Protein AF-A0A6H5KQX3-F1 (afdb_monomer)

Nearest PDB structures (foldseek):
  7enc-assembly1_DI  TM=8.161E-01  e=2.024E-07  Homo sapiens
  6f3t-assembly4_L  TM=8.581E-01  e=7.545E-07  Homo sapiens
  7ena-assembly1_DI  TM=8.213E-01  e=3.426E-07  Homo sapiens
  7enc-assembly1_Di  TM=7.963E-01  e=2.633E-07  Homo sapiens
  7kts-assembly1_E  TM=8.158E-01  e=5.084E-07  Homo sapiens

Solvent-accessible surface area (backbone atoms only — not comparable to full-atom values): 14663 Å² total; per-residue (Å²): 137,81,88,80,84,90,81,79,84,85,74,78,73,53,68,66,57,57,50,47,51,55,48,52,55,48,50,57,52,49,43,53,51,50,53,51,51,38,51,75,72,66,56,86,80,79,63,76,65,56,50,58,52,49,52,52,49,54,52,51,52,51,51,53,35,52,52,47,13,45,55,45,18,54,73,70,74,37,94,63,83,49,74,66,31,44,53,50,27,49,47,55,52,46,61,74,67,53,78,61,81,73,53,70,66,58,52,48,53,52,47,53,61,58,63,69,57,74,82,79,83,83,70,94,63,90,73,86,83,73,68,61,73,91,75,44,93,74,70,76,72,87,76,74,78,72,77,74,73,80,81,78,84,86,78,92,80,91,81,84,88,88,88,86,85,90,80,87,78,93,76,84,87,80,89,79,88,77,84,86,79,84,81,87,78,84,74,78,84,76,53,79,65,57,53,52,52,52,50,52,54,50,50,53,51,52,50,54,53,52,51,53,52,51,52,52,54,51,54,70,73,74,113

pLDDT: mean 74.56, std 22.06, range [26.58, 96.38]

Secondary structure (DSSP, 8-state):
--------------HHHHHHHHHHHHHHHHHHHHHHHHHHTT-----HHHHHHHHHHHHHHHHHHHHHHHHHHHHTT-SSPPHHHHHHHHHHHHHHH--PPPPHHHHHHHHHHHHTSPPPPPPSS-S--PPPGGGS--S--------PPP------------------------PPP-PPPPP---PPPPPHHHHHHHHHHHHHHHHHHHHHHHHHHHHTT--

Foldseek 3Di:
DDDDDPPDDPPVPPPVNVVVVVVVVVLVVQLVVVVVVCVVVVNPDDDSVVSVVVSVVVVVLVVQLVVQLCVVCVVVVHNDRDPVSSVVSVVVVCVVVPPDPPDPVVVVVVVVVVPVDDDPDDDPDPDDDDDPPVPDPPPPDPPPPPPDPPPPDDDDDDDDDDDDDDDDDDDDDDDDDDDDDDDDDDDDDDDPVVVVVVVVVVVVVVVVVVVVVVVVVVVVVVD

Sequence (223 aa):
MASKSKKVLLSGEPLHQAQARTKAALDQRDEKSIVRLLKDAGVTSYEPRVVSHLVDRMRRYTREVLIDARDYADHAGRTDLGMQDVRLAVRKKQDALSAGPPSREDQIRQADEVNRIPLPAIPDKFGVRLPPFEYQNTLPNLQWEAHAEPRVHDEAGETDVDPEQAQSSLSGNRNKKTKTTPGLETKKPLTLKEKKEQEEANRAKAEAKAARRRLQAQNAKRG

Structure (mmCIF, N/CA/C/O backbone):
data_AF-A0A6H5KQX3-F1
#
_entry.id   AF-A0A6H5KQX3-F1
#
loop_
_atom_site.group_PDB
_atom_site.id
_atom_site.type_symbol
_atom_site.label_atom_id
_atom_site.label_alt_id
_atom_site.label_comp_id
_atom_site.label_asym_id
_atom_site.label_entity_id
_atom_site.label_seq_id
_atom_site.pdbx_PDB_ins_code
_atom_site.Cartn_x
_atom_site.Cartn_y
_atom_site.Cartn_z
_atom_site.occupancy
_atom_site.B_iso_or_equiv
_atom_site.auth_seq_id
_atom_site.auth_comp_id
_atom_site.auth_asym_id
_atom_site.auth_atom_id
_atom_site.pdbx_PDB_model_num
ATOM 1 N N . MET A 1 1 ? -13.042 -11.782 75.633 1.00 37.75 1 MET A N 1
ATOM 2 C CA . MET A 1 1 ? -14.087 -12.362 74.759 1.00 37.75 1 MET A CA 1
ATOM 3 C C . MET A 1 1 ? -14.157 -11.492 73.499 1.00 37.75 1 MET A C 1
ATOM 5 O O . MET A 1 1 ? -14.854 -10.497 73.504 1.00 37.75 1 MET A O 1
ATOM 9 N N . ALA A 1 2 ? -13.194 -11.547 72.578 1.00 39.25 2 ALA A N 1
ATOM 10 C CA . ALA A 1 2 ? -12.956 -12.576 71.558 1.00 39.25 2 ALA A CA 1
ATOM 11 C C . ALA A 1 2 ? -14.076 -12.688 70.500 1.00 39.25 2 ALA A C 1
ATOM 13 O O . ALA A 1 2 ? -15.213 -12.980 70.845 1.00 39.25 2 ALA A O 1
ATOM 14 N N . SER A 1 3 ? -13.658 -12.599 69.226 1.00 41.22 3 SER A N 1
ATOM 15 C CA . SER A 1 3 ? -14.362 -12.963 67.979 1.00 41.22 3 SER A CA 1
ATOM 16 C C . SER A 1 3 ? -15.486 -12.031 67.496 1.00 41.22 3 SER A C 1
ATOM 18 O O . SER A 1 3 ? -16.390 -11.710 68.243 1.00 41.22 3 SER A O 1
ATOM 20 N N . LYS A 1 4 ? -15.562 -11.624 66.222 1.00 41.59 4 LYS A N 1
ATOM 21 C CA . LYS A 1 4 ? -14.860 -12.096 65.018 1.00 41.59 4 LYS A CA 1
ATOM 22 C C . LYS A 1 4 ? -14.909 -11.011 63.941 1.00 41.59 4 LYS A C 1
ATOM 24 O O . LYS A 1 4 ? -15.968 -10.495 63.600 1.00 41.59 4 LYS A O 1
ATOM 29 N N . SER A 1 5 ? -13.742 -10.708 63.390 1.00 47.47 5 SER A N 1
ATOM 30 C CA . SER A 1 5 ? -13.537 -9.866 62.221 1.00 47.47 5 SER A CA 1
ATOM 31 C C . SER A 1 5 ? -14.278 -10.421 61.000 1.00 47.47 5 SER A C 1
ATOM 33 O O . SER A 1 5 ? -13.976 -11.520 60.539 1.00 47.47 5 SER A O 1
ATOM 35 N N . LYS A 1 6 ? -15.169 -9.628 60.398 1.00 48.56 6 LYS A N 1
ATOM 36 C CA . LYS A 1 6 ? -15.476 -9.747 58.965 1.00 48.56 6 LYS A CA 1
ATOM 37 C C . LYS A 1 6 ? -14.407 -8.972 58.198 1.00 48.56 6 LYS A C 1
ATOM 39 O O . LYS A 1 6 ? -14.595 -7.832 57.797 1.00 48.56 6 LYS A O 1
ATOM 44 N N . LYS A 1 7 ? -13.241 -9.600 58.060 1.00 49.88 7 LYS A N 1
ATOM 45 C CA . LYS A 1 7 ? -12.169 -9.185 57.154 1.00 49.88 7 LYS A CA 1
ATOM 46 C C . LYS A 1 7 ? -12.138 -10.207 56.025 1.00 49.88 7 LYS A C 1
ATOM 48 O O . LYS A 1 7 ? -11.386 -11.167 56.103 1.00 49.88 7 LYS A O 1
ATOM 53 N N . VAL A 1 8 ? -13.018 -10.061 55.036 1.00 44.06 8 VAL A N 1
ATOM 54 C CA . VAL A 1 8 ? -13.034 -10.932 53.855 1.00 44.06 8 VAL A CA 1
ATOM 55 C C . VAL A 1 8 ? -13.417 -10.101 52.625 1.00 44.06 8 VAL A C 1
ATOM 57 O O . VAL A 1 8 ? -14.537 -9.613 52.528 1.00 44.06 8 VAL A O 1
ATOM 60 N N . LEU A 1 9 ? -12.440 -9.994 51.715 1.00 43.44 9 LEU A N 1
ATOM 61 C CA . LEU A 1 9 ? -12.539 -9.674 50.283 1.00 43.44 9 LEU A CA 1
ATOM 62 C C . LEU A 1 9 ? -12.820 -8.215 49.869 1.00 43.44 9 LEU A C 1
ATOM 64 O O . LEU A 1 9 ? -13.750 -7.932 49.126 1.00 43.44 9 LEU A O 1
ATOM 68 N N . LEU A 1 10 ? -11.905 -7.305 50.220 1.00 47.88 10 LEU A N 1
ATOM 69 C CA . LEU A 1 10 ? -11.457 -6.276 49.270 1.00 47.88 10 LEU A CA 1
ATOM 70 C C . LEU A 1 10 ? -10.087 -6.711 48.736 1.00 47.88 10 LEU A C 1
ATOM 72 O O . LEU A 1 10 ? -9.049 -6.191 49.140 1.00 47.88 10 LEU A O 1
ATOM 76 N N . SER A 1 11 ? -10.059 -7.715 47.860 1.00 49.47 11 SER A N 1
ATOM 77 C CA . SER A 1 11 ? -8.939 -7.816 46.930 1.00 49.47 11 SER A CA 1
ATOM 78 C C . SER A 1 11 ? -9.146 -6.694 45.922 1.00 49.47 11 SER A C 1
ATOM 80 O O . SER A 1 11 ? -10.010 -6.798 45.053 1.00 49.47 11 SER A O 1
ATOM 82 N N . GLY A 1 12 ? -8.411 -5.595 46.082 1.00 57.44 12 GLY A N 1
ATOM 83 C CA . GLY A 1 12 ? -8.238 -4.640 45.000 1.00 57.44 12 GLY A CA 1
ATOM 84 C C . GLY A 1 12 ? -7.649 -5.399 43.821 1.00 57.44 12 GLY A C 1
ATOM 85 O O . GLY A 1 12 ? -6.460 -5.710 43.829 1.00 57.44 12 GLY A O 1
ATOM 86 N N . GLU A 1 13 ? -8.487 -5.767 42.850 1.00 59.16 13 GLU A N 1
ATOM 87 C CA . GLU A 1 13 ? -7.966 -6.250 41.581 1.00 59.16 13 GLU A CA 1
ATOM 88 C C . GLU A 1 13 ? -7.146 -5.097 40.990 1.00 59.16 13 GLU A C 1
ATOM 90 O O . GLU A 1 13 ? -7.663 -3.980 40.859 1.00 59.16 13 GLU A O 1
ATOM 95 N N . PRO A 1 14 ? -5.855 -5.307 40.689 1.00 67.56 14 PRO A N 1
ATOM 96 C CA . PRO A 1 14 ? -5.043 -4.253 40.116 1.00 67.56 14 PRO A CA 1
ATOM 97 C C . PRO A 1 14 ? -5.677 -3.821 38.792 1.00 67.56 14 PRO A C 1
ATOM 99 O O . PRO A 1 14 ? -6.104 -4.660 37.999 1.00 67.56 14 PRO A O 1
ATOM 102 N N . LEU A 1 15 ? -5.718 -2.510 38.532 1.00 61.31 15 LEU A N 1
ATOM 103 C CA . LEU A 1 15 ? -6.309 -1.911 37.324 1.00 61.31 15 LEU A CA 1
ATOM 104 C C . LEU A 1 15 ? -5.842 -2.617 36.031 1.00 61.31 15 LEU A C 1
ATOM 106 O O . LEU A 1 15 ? -6.617 -2.813 35.099 1.00 61.31 15 LEU A O 1
ATOM 110 N N . HIS A 1 16 ? -4.589 -3.078 36.028 1.00 66.38 16 HIS A N 1
ATOM 111 C CA . HIS A 1 16 ? -3.966 -3.859 34.960 1.00 66.38 16 HIS A CA 1
ATOM 112 C C . HIS A 1 16 ? -4.649 -5.211 34.694 1.00 66.38 16 HIS A C 1
ATOM 114 O O . HIS A 1 16 ? -4.730 -5.636 33.546 1.00 66.38 16 HIS A O 1
ATOM 120 N N . GLN A 1 17 ? -5.169 -5.888 35.718 1.00 70.62 17 GLN A N 1
ATOM 121 C CA . GLN A 1 17 ? -5.839 -7.185 35.597 1.00 70.62 17 GLN A CA 1
ATOM 122 C C . GLN A 1 17 ? -7.290 -7.029 35.122 1.00 70.62 17 GLN A C 1
ATOM 124 O O . GLN A 1 17 ? -7.752 -7.817 34.295 1.00 70.62 17 GLN A O 1
ATOM 129 N N . ALA A 1 18 ? -7.969 -5.954 35.535 1.00 69.69 18 ALA A N 1
ATOM 130 C CA . ALA A 1 18 ? -9.267 -5.573 34.978 1.00 69.69 18 ALA A CA 1
ATOM 131 C C . ALA A 1 18 ? -9.150 -5.177 33.493 1.00 69.69 18 ALA A C 1
ATOM 133 O O . ALA A 1 18 ? -9.922 -5.654 32.661 1.00 69.69 18 ALA A O 1
ATOM 134 N N . GLN A 1 19 ? -8.136 -4.379 33.136 1.00 73.25 19 GLN A N 1
ATOM 135 C CA . GLN A 1 19 ? -7.836 -4.019 31.744 1.00 73.25 19 GLN A CA 1
ATOM 136 C C . GLN A 1 19 ? -7.397 -5.224 30.900 1.00 73.25 19 GLN A C 1
ATOM 138 O O . GLN A 1 19 ? -7.748 -5.320 29.726 1.00 73.25 19 GLN A O 1
ATOM 143 N N . ALA A 1 20 ? -6.663 -6.177 31.479 1.00 74.62 20 ALA A N 1
ATOM 144 C CA . ALA A 1 20 ? -6.287 -7.407 30.785 1.00 74.62 20 ALA A CA 1
ATOM 145 C C . ALA A 1 20 ? -7.508 -8.283 30.472 1.00 74.62 20 ALA A C 1
ATOM 147 O O . ALA A 1 20 ? -7.594 -8.843 29.382 1.00 74.62 20 ALA A O 1
ATOM 148 N N . ARG A 1 21 ? -8.481 -8.366 31.389 1.00 75.50 21 ARG A N 1
ATOM 149 C CA . ARG A 1 21 ? -9.736 -9.101 31.172 1.00 75.50 21 ARG A CA 1
ATOM 150 C C . ARG A 1 21 ? -10.592 -8.475 30.076 1.00 75.50 21 ARG A C 1
ATOM 152 O O . ARG A 1 21 ? -11.090 -9.197 29.215 1.00 75.50 21 ARG A O 1
ATOM 159 N N . THR A 1 22 ? -10.745 -7.149 30.079 1.00 77.50 22 THR A N 1
ATOM 160 C CA . THR A 1 22 ? -11.506 -6.453 29.030 1.00 77.50 22 THR A CA 1
ATOM 161 C C . THR A 1 22 ? -10.818 -6.571 27.675 1.00 77.50 22 THR A C 1
ATOM 163 O O . THR A 1 22 ? -11.484 -6.857 26.682 1.00 77.50 22 THR A O 1
ATOM 166 N N . LYS A 1 23 ? -9.486 -6.453 27.635 1.00 79.19 23 LYS A N 1
ATOM 167 C CA . LYS A 1 23 ? -8.692 -6.694 26.427 1.00 79.19 23 LYS A CA 1
ATOM 168 C C . LYS A 1 23 ? -8.868 -8.125 25.909 1.00 79.19 23 LYS A C 1
ATOM 170 O O . LYS A 1 23 ? -9.202 -8.294 24.746 1.00 79.19 23 LYS A O 1
ATOM 175 N N . ALA A 1 24 ? -8.746 -9.137 26.768 1.00 80.44 24 ALA A N 1
ATOM 176 C CA . ALA A 1 24 ? -8.902 -10.538 26.373 1.00 80.44 24 ALA A CA 1
ATOM 177 C C . ALA A 1 24 ? -10.308 -10.851 25.828 1.00 80.44 24 ALA A C 1
ATOM 179 O O . ALA A 1 24 ? -10.455 -11.615 24.877 1.00 80.44 24 ALA A O 1
ATOM 180 N N . ALA A 1 25 ? -11.353 -10.240 26.394 1.00 79.38 25 ALA A N 1
ATOM 181 C CA . ALA A 1 25 ? -12.715 -10.391 25.884 1.00 79.38 25 ALA A CA 1
ATOM 182 C C . ALA A 1 25 ? -12.899 -9.751 24.493 1.00 79.38 25 ALA A C 1
ATOM 184 O O . ALA A 1 25 ? -13.589 -10.314 23.640 1.00 79.38 25 ALA A O 1
ATOM 185 N N . LEU A 1 26 ? -12.273 -8.593 24.251 1.00 81.88 26 LEU A N 1
ATOM 186 C CA . LEU A 1 26 ? -12.256 -7.944 22.936 1.00 81.88 26 LEU A CA 1
ATOM 187 C C . LEU A 1 26 ? -11.459 -8.766 21.919 1.00 81.88 26 LEU A C 1
ATOM 189 O O . LEU A 1 26 ? -11.935 -8.972 20.806 1.00 81.88 26 LEU A O 1
ATOM 193 N N . ASP A 1 27 ? -10.308 -9.303 22.326 1.00 84.56 27 ASP A N 1
ATOM 194 C CA . ASP A 1 27 ? -9.475 -10.188 21.506 1.00 84.56 27 ASP A CA 1
ATOM 195 C C . ASP A 1 27 ? -10.292 -11.398 21.025 1.00 84.56 27 ASP A C 1
ATOM 197 O O . ASP A 1 27 ? -10.391 -11.636 19.824 1.00 84.56 27 ASP A O 1
ATOM 201 N N . GLN A 1 28 ? -11.027 -12.067 21.922 1.00 87.94 28 GLN A N 1
ATOM 202 C CA . GLN A 1 28 ? -11.899 -13.189 21.549 1.00 87.94 28 GLN A CA 1
ATOM 203 C C . GLN A 1 28 ? -13.023 -12.808 20.574 1.00 87.94 28 GLN A C 1
ATOM 205 O O . GLN A 1 28 ? -13.471 -13.644 19.784 1.00 87.94 28 GLN A O 1
ATOM 210 N N . ARG A 1 29 ? -13.548 -11.580 20.647 1.00 91.31 29 ARG A N 1
ATOM 211 C CA . ARG A 1 29 ? -14.604 -11.110 19.738 1.00 91.31 29 ARG A CA 1
ATOM 212 C C . ARG A 1 29 ? -14.045 -10.816 18.346 1.00 91.31 29 ARG A C 1
ATOM 214 O O . ARG A 1 29 ? -14.660 -11.219 17.353 1.00 91.31 29 ARG A O 1
ATOM 221 N N . ASP A 1 30 ? -12.908 -10.135 18.278 1.00 91.00 30 ASP A N 1
ATOM 222 C CA . ASP A 1 30 ? -12.253 -9.769 17.021 1.00 91.00 30 ASP A CA 1
ATOM 223 C C . ASP A 1 30 ? -11.746 -11.022 16.294 1.00 91.00 30 ASP A C 1
ATOM 225 O O . ASP A 1 30 ? -12.005 -11.193 15.103 1.00 91.00 30 ASP A O 1
ATOM 229 N N . GLU A 1 31 ? -11.151 -11.970 17.024 1.00 92.50 31 GLU A N 1
ATOM 230 C CA . GLU A 1 31 ? -10.722 -13.266 16.486 1.00 92.50 31 GLU A CA 1
ATOM 231 C C . GLU A 1 31 ? -11.890 -14.046 15.870 1.00 92.50 31 GLU A C 1
ATOM 233 O O . GLU A 1 31 ? -11.804 -14.498 14.728 1.00 92.50 31 GLU A O 1
ATOM 238 N N . LYS A 1 32 ? -13.027 -14.151 16.574 1.00 93.06 32 LYS A N 1
ATOM 239 C CA . LYS A 1 32 ? -14.236 -14.810 16.040 1.00 93.06 32 LYS A CA 1
ATOM 240 C C . LYS A 1 32 ? -14.753 -14.131 14.773 1.00 93.06 32 LYS A C 1
ATOM 242 O O . LYS A 1 32 ? -15.274 -14.810 13.890 1.00 93.06 32 LYS A O 1
ATOM 247 N N . SER A 1 33 ? -14.634 -12.808 14.689 1.00 94.00 33 SER A N 1
ATOM 248 C CA . SER A 1 33 ? -15.070 -12.036 13.522 1.00 94.00 33 SER A CA 1
ATOM 249 C C . SER A 1 33 ? -14.168 -12.310 12.318 1.00 94.00 33 SER A C 1
ATOM 251 O O . SER A 1 33 ? -14.665 -12.534 11.217 1.00 94.00 33 SER A O 1
ATOM 253 N N . ILE A 1 34 ? -12.855 -12.398 12.538 1.00 93.12 34 ILE A N 1
ATOM 254 C CA . ILE A 1 34 ? -11.882 -12.748 11.498 1.00 93.12 34 ILE A CA 1
ATOM 255 C C . ILE A 1 34 ? -12.044 -14.193 11.028 1.00 93.12 34 ILE A C 1
ATOM 257 O O . ILE A 1 34 ? -11.993 -14.447 9.831 1.00 93.12 34 ILE A O 1
ATOM 261 N N . VAL A 1 35 ? -12.294 -15.143 11.930 1.00 92.94 35 VAL A N 1
ATOM 262 C CA . VAL A 1 35 ? -12.546 -16.543 11.544 1.00 92.94 35 VAL A CA 1
ATOM 263 C C . VAL A 1 35 ? -13.784 -16.658 10.653 1.00 92.94 35 VAL A C 1
ATOM 265 O O . VAL A 1 35 ? -13.769 -17.395 9.669 1.00 92.94 35 VAL A O 1
ATOM 268 N N . ARG A 1 36 ? -14.847 -15.903 10.958 1.00 93.88 36 ARG A N 1
ATOM 269 C CA . ARG A 1 36 ? -16.029 -15.821 10.084 1.00 93.88 36 ARG A CA 1
ATOM 270 C C . ARG A 1 36 ? -15.668 -15.235 8.720 1.00 93.88 36 ARG A C 1
ATOM 272 O O . ARG A 1 36 ? -16.003 -15.842 7.714 1.00 93.88 36 ARG A O 1
ATOM 279 N N . LEU A 1 37 ? -14.908 -14.140 8.693 1.00 94.38 37 LEU A N 1
ATOM 280 C CA . LEU A 1 37 ? -14.448 -13.519 7.449 1.00 94.38 37 LEU A CA 1
ATOM 281 C C . LEU A 1 37 ? -13.611 -14.481 6.586 1.00 94.38 37 LEU A C 1
ATOM 283 O O . LEU A 1 37 ? -13.812 -14.551 5.379 1.00 94.38 37 LEU A O 1
ATOM 287 N N . LEU A 1 38 ? -12.695 -15.244 7.192 1.00 93.06 38 LEU A N 1
ATOM 288 C CA . LEU A 1 38 ? -11.876 -16.239 6.488 1.00 93.06 38 LEU A CA 1
ATOM 289 C C . LEU A 1 38 ? -12.726 -17.377 5.915 1.00 93.06 38 LEU A C 1
ATOM 291 O O . LEU A 1 38 ? -12.471 -17.835 4.801 1.00 93.06 38 LEU A O 1
ATOM 295 N N . LYS A 1 39 ? -13.761 -17.798 6.651 1.00 93.94 39 LYS A N 1
ATOM 296 C CA . LYS A 1 39 ? -14.722 -18.800 6.186 1.00 93.94 39 LYS A CA 1
ATOM 297 C C . LYS A 1 39 ? -15.538 -18.289 4.997 1.00 93.94 39 LYS A C 1
ATOM 299 O O . LYS A 1 39 ? -15.693 -19.023 4.024 1.00 93.94 39 LYS A O 1
ATOM 304 N N . ASP A 1 40 ? -16.001 -17.043 5.052 1.00 96.06 40 ASP A N 1
ATOM 305 C CA . ASP A 1 40 ? -16.750 -16.402 3.964 1.00 96.06 40 ASP A CA 1
ATOM 306 C C . ASP A 1 40 ? -15.868 -16.176 2.722 1.00 96.06 40 ASP A C 1
ATOM 308 O O . ASP A 1 40 ? -16.341 -16.286 1.593 1.00 96.06 40 ASP A O 1
ATOM 312 N N . ALA A 1 41 ? -14.566 -15.942 2.919 1.00 93.56 41 ALA A N 1
ATOM 313 C CA . ALA A 1 41 ? -13.568 -15.864 1.851 1.00 93.56 41 ALA A CA 1
ATOM 314 C C . ALA A 1 41 ? -13.187 -17.234 1.247 1.00 93.56 41 ALA A C 1
ATOM 316 O O . ALA A 1 41 ? -12.378 -17.289 0.322 1.00 93.56 41 ALA A O 1
ATOM 317 N N . GLY A 1 42 ? -13.737 -18.343 1.757 1.00 94.12 42 GLY A N 1
ATOM 318 C CA . GLY A 1 42 ? -13.463 -19.695 1.262 1.00 94.12 42 GLY A CA 1
ATOM 319 C C . GLY A 1 42 ? -12.120 -20.285 1.707 1.00 94.12 42 GLY A C 1
AT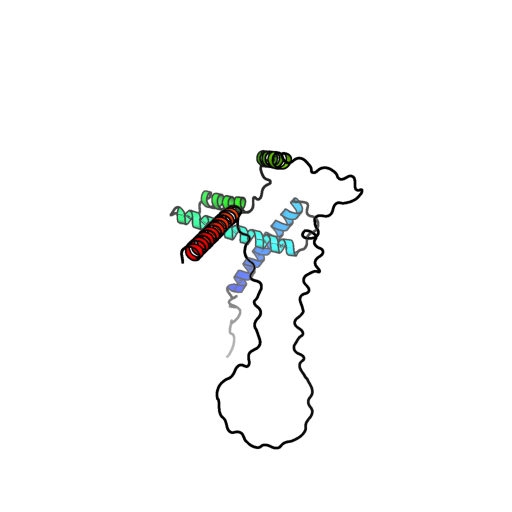OM 320 O O . GLY A 1 42 ? -11.691 -21.302 1.162 1.00 94.12 42 GLY A O 1
ATOM 321 N N . VAL A 1 43 ? -11.444 -19.687 2.695 1.00 92.88 43 VAL A N 1
ATOM 322 C CA . VAL A 1 43 ? -10.168 -20.200 3.215 1.00 92.88 43 VAL A CA 1
ATOM 323 C C . VAL A 1 43 ? -10.443 -21.323 4.216 1.00 92.88 43 VAL A C 1
ATOM 325 O O . VAL A 1 43 ? -10.935 -21.090 5.319 1.00 92.88 43 VAL A O 1
ATOM 328 N N . THR A 1 44 ? -10.123 -22.560 3.833 1.00 87.56 44 THR A N 1
ATOM 329 C CA . THR A 1 44 ? -10.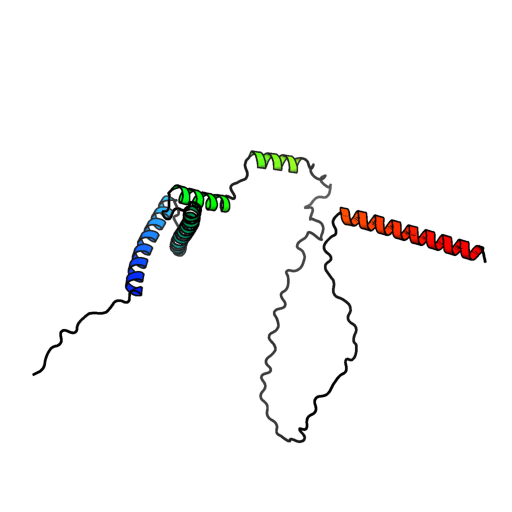426 -23.771 4.619 1.00 87.56 44 THR A CA 1
ATOM 330 C C . THR A 1 44 ? -9.294 -24.221 5.542 1.00 87.56 44 THR A C 1
ATOM 332 O O . THR A 1 44 ? -9.553 -24.931 6.512 1.00 87.56 44 THR A O 1
ATOM 335 N N . SER A 1 45 ? -8.050 -23.810 5.275 1.00 91.88 45 SER A N 1
ATOM 336 C CA . SER A 1 45 ? -6.874 -24.167 6.074 1.00 91.88 45 SER A CA 1
ATOM 337 C C . SER A 1 45 ? -5.979 -22.951 6.287 1.00 91.88 45 SER A C 1
ATOM 339 O O . SER A 1 45 ? -5.581 -22.288 5.331 1.00 91.88 45 SER A O 1
ATOM 341 N N . TYR A 1 46 ? -5.686 -22.644 7.549 1.00 92.06 46 TYR A N 1
ATOM 342 C CA . TYR A 1 46 ? -4.787 -21.567 7.952 1.00 92.06 46 TYR A CA 1
ATOM 343 C C . TYR A 1 46 ? -4.129 -21.904 9.293 1.00 92.06 46 TYR A C 1
ATOM 345 O O . TYR A 1 46 ? -4.680 -22.642 10.112 1.00 92.06 46 TYR A O 1
ATOM 353 N N . GLU A 1 47 ? -2.946 -21.343 9.541 1.00 94.62 47 GLU A N 1
ATOM 354 C CA . GLU A 1 47 ? -2.288 -21.458 10.840 1.00 94.62 47 GLU A CA 1
ATOM 355 C C . GLU A 1 47 ? -3.005 -20.574 11.882 1.00 94.62 47 GLU A C 1
ATOM 357 O O . GLU A 1 47 ? -3.316 -19.416 11.582 1.00 94.62 47 GLU A O 1
ATOM 362 N N . PRO A 1 48 ? -3.215 -21.036 13.132 1.00 87.81 48 PRO A N 1
ATOM 363 C CA . PRO A 1 48 ? -3.873 -20.241 14.175 1.00 87.81 48 PRO A CA 1
ATOM 364 C C . PRO A 1 48 ? -3.241 -18.860 14.414 1.00 87.81 48 PRO A C 1
ATOM 366 O O . PRO A 1 48 ? -3.944 -17.900 14.733 1.00 87.81 48 PRO A O 1
ATOM 369 N N . ARG A 1 49 ? -1.921 -18.726 14.209 1.00 92.12 49 ARG A N 1
ATOM 370 C CA . ARG A 1 49 ? -1.200 -17.449 14.348 1.00 92.12 49 ARG A CA 1
ATOM 371 C C . ARG A 1 49 ? -1.671 -16.376 13.368 1.00 92.12 49 ARG A C 1
ATOM 373 O O . ARG A 1 49 ? -1.594 -15.195 13.701 1.00 92.12 49 ARG A O 1
ATOM 380 N N . VAL A 1 50 ? -2.188 -16.760 12.199 1.00 93.62 50 VAL A N 1
ATOM 381 C CA . VAL A 1 50 ? -2.679 -15.818 11.181 1.00 93.62 50 VAL A CA 1
ATOM 382 C C . VAL A 1 50 ? -3.840 -14.991 11.721 1.00 93.62 50 VAL A C 1
ATOM 384 O O . VAL A 1 50 ? -3.891 -13.788 11.481 1.00 93.62 50 VAL A O 1
ATOM 387 N N . VAL A 1 51 ? -4.735 -15.604 12.501 1.00 93.12 51 VAL A N 1
ATOM 388 C CA . VAL A 1 51 ? -5.886 -14.903 13.089 1.00 93.12 51 VAL A CA 1
ATOM 389 C C . VAL A 1 51 ? -5.403 -13.808 14.038 1.00 93.12 51 VAL A C 1
ATOM 391 O O . VAL A 1 51 ? -5.785 -12.651 13.880 1.00 93.12 51 VAL A O 1
ATOM 394 N N . SER A 1 52 ? -4.497 -14.148 14.960 1.00 92.00 52 SER A N 1
ATOM 395 C CA . SER A 1 52 ? -3.907 -13.192 15.906 1.00 92.00 52 SER A CA 1
ATOM 396 C C . SER A 1 52 ? -3.161 -12.061 15.186 1.00 92.00 52 SER A C 1
ATOM 398 O O . SER A 1 52 ? -3.359 -10.886 15.497 1.00 92.00 52 SER A O 1
ATOM 400 N N . HIS A 1 53 ? -2.372 -12.393 14.160 1.00 94.31 53 HIS A N 1
ATOM 401 C CA . HIS A 1 53 ? -1.651 -11.393 13.377 1.00 94.31 53 HIS A CA 1
ATOM 402 C C . HIS A 1 53 ? -2.595 -10.450 12.622 1.00 94.31 53 HIS A C 1
ATOM 404 O O . HIS A 1 53 ? -2.346 -9.246 12.553 1.00 94.31 53 HIS A O 1
ATOM 410 N N . LEU A 1 54 ? -3.695 -10.971 12.075 1.00 94.06 54 LEU A N 1
ATOM 411 C CA . LEU A 1 54 ? -4.658 -10.169 11.334 1.00 94.06 54 LEU A CA 1
ATOM 412 C C . LEU A 1 54 ? -5.439 -9.220 12.257 1.00 94.06 54 LEU A C 1
ATOM 414 O O . LEU A 1 54 ? -5.626 -8.059 11.888 1.00 94.06 54 LEU A O 1
ATOM 418 N N . VAL A 1 55 ? -5.799 -9.654 13.477 1.00 93.50 55 VAL A N 1
ATOM 419 C CA . VAL A 1 55 ? -6.362 -8.761 14.514 1.00 93.50 55 VAL A CA 1
ATOM 420 C C . VAL A 1 55 ? -5.394 -7.610 14.799 1.00 93.50 55 VAL A C 1
ATOM 422 O O . VAL A 1 55 ? -5.774 -6.436 14.745 1.00 93.50 55 VAL A O 1
ATOM 425 N N . ASP A 1 56 ? -4.126 -7.929 15.060 1.00 93.44 56 ASP A N 1
ATOM 426 C CA . ASP A 1 56 ? -3.102 -6.926 15.349 1.00 93.44 56 ASP A CA 1
ATOM 427 C C . ASP A 1 56 ? -2.890 -5.969 14.174 1.00 93.44 56 ASP A C 1
ATOM 429 O O . ASP A 1 56 ? -2.763 -4.754 14.367 1.00 93.44 56 ASP A O 1
ATOM 433 N N . ARG A 1 57 ? -2.904 -6.486 12.941 1.00 94.56 57 ARG A N 1
ATOM 434 C CA . ARG A 1 57 ? -2.766 -5.675 11.731 1.00 94.56 57 ARG A CA 1
ATOM 435 C C . ARG A 1 57 ? -3.927 -4.700 11.571 1.00 94.56 57 ARG A C 1
ATOM 437 O O . ARG A 1 57 ? -3.671 -3.527 11.304 1.00 94.56 57 ARG A O 1
ATOM 444 N N . MET A 1 58 ? -5.168 -5.147 11.769 1.00 93.81 58 MET A N 1
ATOM 445 C CA . MET A 1 58 ? -6.360 -4.292 11.691 1.00 93.81 58 MET A CA 1
ATOM 446 C C . MET A 1 58 ? -6.334 -3.184 12.748 1.00 93.81 58 MET A C 1
ATOM 448 O O . MET A 1 58 ? -6.619 -2.023 12.444 1.00 93.81 58 MET A O 1
ATOM 452 N N . ARG A 1 59 ? -5.924 -3.506 13.979 1.00 93.62 59 ARG A N 1
ATOM 453 C CA . ARG A 1 59 ? -5.800 -2.523 15.067 1.00 93.62 59 ARG A CA 1
ATOM 454 C C . ARG A 1 59 ? -4.702 -1.500 14.802 1.00 93.62 59 ARG A C 1
ATOM 456 O O . ARG A 1 59 ? -4.923 -0.307 15.007 1.00 93.62 59 ARG A O 1
ATOM 463 N N . ARG A 1 60 ? -3.536 -1.942 14.320 1.00 94.69 60 ARG A N 1
ATOM 464 C CA . ARG A 1 60 ? -2.438 -1.046 13.917 1.00 94.69 60 ARG A CA 1
ATOM 465 C C . ARG A 1 60 ? -2.858 -0.144 12.761 1.00 94.69 60 ARG A C 1
ATOM 467 O O . ARG A 1 60 ? -2.678 1.062 12.860 1.00 94.69 60 ARG A O 1
ATOM 474 N N . TYR A 1 61 ? -3.498 -0.700 11.732 1.00 94.75 61 TYR A N 1
ATOM 475 C CA . TYR A 1 61 ? -4.024 0.073 10.606 1.00 94.75 61 TYR A CA 1
ATOM 476 C C . TYR A 1 61 ? -5.030 1.136 11.063 1.00 94.75 61 TYR A C 1
ATOM 478 O O . TYR A 1 61 ? -4.885 2.305 10.722 1.00 94.75 61 TYR A O 1
ATOM 486 N N . THR A 1 62 ? -5.996 0.759 11.904 1.00 94.94 62 THR A N 1
ATOM 487 C CA . THR A 1 62 ? -7.000 1.697 12.429 1.00 94.94 62 THR A CA 1
ATOM 488 C C . THR A 1 62 ? -6.348 2.801 13.258 1.00 94.94 62 THR A C 1
ATOM 490 O O . THR A 1 62 ? -6.680 3.970 13.093 1.00 94.94 62 THR A O 1
ATOM 493 N N . ARG A 1 63 ? -5.374 2.459 14.113 1.00 95.94 63 ARG A N 1
ATOM 494 C CA . ARG A 1 63 ? -4.611 3.444 14.892 1.00 95.94 63 ARG A CA 1
ATOM 495 C C . ARG A 1 63 ? -3.876 4.429 13.985 1.00 95.94 63 ARG A C 1
ATOM 497 O O . ARG A 1 63 ? -3.960 5.624 14.224 1.00 95.94 63 ARG A O 1
ATOM 504 N N . GLU A 1 64 ? -3.173 3.942 12.968 1.00 95.00 64 GLU A N 1
ATOM 505 C CA . GLU A 1 64 ? -2.459 4.799 12.018 1.00 95.00 64 GLU A CA 1
ATOM 506 C C . GLU A 1 64 ? -3.409 5.744 11.274 1.00 95.00 64 GLU A C 1
ATOM 508 O O . GLU A 1 64 ? -3.137 6.936 11.197 1.00 95.00 64 GLU A O 1
ATOM 513 N N . VAL A 1 65 ? -4.543 5.232 10.783 1.00 96.00 65 VAL A N 1
ATOM 514 C CA . VAL A 1 65 ? -5.556 6.046 10.092 1.00 96.00 65 VAL A CA 1
ATOM 515 C C . VAL A 1 65 ? -6.150 7.106 11.020 1.00 96.00 65 VAL A C 1
ATOM 517 O O . VAL A 1 65 ? -6.362 8.233 10.588 1.00 96.00 65 VAL A O 1
ATOM 520 N N . LEU A 1 66 ? -6.406 6.777 12.289 1.00 95.25 66 LEU A N 1
ATOM 521 C CA . LEU A 1 66 ? -6.939 7.736 13.261 1.00 95.25 66 LEU A CA 1
ATOM 522 C C . LEU A 1 66 ? -5.920 8.811 13.656 1.00 95.25 66 LEU A C 1
ATOM 524 O O . LEU A 1 66 ? -6.323 9.945 13.893 1.00 95.25 66 LEU A O 1
ATOM 528 N N . ILE A 1 67 ? -4.628 8.474 13.710 1.00 95.69 67 ILE A N 1
ATOM 529 C CA . ILE A 1 67 ? -3.555 9.454 13.932 1.00 95.69 67 ILE A CA 1
ATOM 530 C C . ILE A 1 67 ? -3.492 10.420 12.745 1.00 95.69 67 ILE A C 1
ATOM 532 O O . ILE A 1 67 ? -3.613 11.622 12.942 1.00 95.69 67 ILE A O 1
ATOM 536 N N . ASP A 1 68 ? -3.425 9.899 11.516 1.00 95.56 68 ASP A N 1
ATOM 537 C CA . ASP A 1 68 ? -3.419 10.733 10.308 1.00 95.56 68 ASP A CA 1
ATOM 538 C C . ASP A 1 68 ? -4.689 11.611 10.218 1.00 95.56 68 ASP A C 1
ATOM 540 O O . ASP A 1 68 ? -4.621 12.791 9.882 1.00 95.56 68 ASP A O 1
ATOM 544 N N . ALA A 1 69 ? -5.863 11.060 10.552 1.00 96.38 69 ALA A N 1
ATOM 545 C CA . ALA A 1 69 ? -7.121 11.809 10.571 1.00 96.38 69 ALA A CA 1
ATOM 546 C C . ALA A 1 69 ? -7.138 12.913 11.638 1.00 96.38 69 ALA A C 1
ATOM 548 O O . ALA A 1 69 ? -7.733 13.969 11.417 1.00 96.38 69 ALA A O 1
ATOM 549 N N . ARG A 1 70 ? -6.485 12.686 12.783 1.00 95.62 70 ARG A N 1
ATOM 550 C CA . ARG A 1 70 ? -6.329 13.703 13.822 1.00 95.62 70 ARG A CA 1
ATOM 551 C C . ARG A 1 70 ? -5.466 14.859 13.339 1.00 95.62 70 ARG A C 1
ATOM 553 O O . ARG A 1 70 ? -5.898 16.000 13.470 1.00 95.62 70 ARG A O 1
ATOM 560 N N . ASP A 1 71 ? -4.339 14.558 12.703 1.00 95.75 71 ASP A N 1
ATOM 561 C CA . ASP A 1 71 ? -3.452 15.574 12.132 1.00 95.75 71 ASP A CA 1
ATOM 562 C C . ASP A 1 71 ? -4.186 16.436 11.086 1.00 95.75 71 ASP A C 1
ATOM 564 O O . ASP A 1 71 ? -3.978 17.647 11.005 1.00 95.75 71 ASP A O 1
ATOM 568 N N . TYR A 1 72 ? -5.108 15.846 10.315 1.00 95.81 72 TYR A N 1
ATOM 569 C CA . TYR A 1 72 ? -5.954 16.595 9.379 1.00 95.81 72 TYR A CA 1
ATOM 570 C C . TYR A 1 72 ? -7.003 17.479 10.057 1.00 95.81 72 TYR A C 1
ATOM 572 O O . TYR A 1 72 ? -7.230 18.604 9.605 1.00 95.81 72 TYR A O 1
ATOM 580 N N . ALA A 1 73 ? -7.634 17.006 11.133 1.00 95.25 73 ALA A N 1
ATOM 581 C CA . ALA A 1 73 ? -8.567 17.821 11.906 1.00 95.25 73 ALA A CA 1
ATOM 582 C C . ALA A 1 73 ? -7.844 19.010 12.563 1.00 95.25 73 ALA A C 1
ATOM 584 O O . ALA A 1 73 ? -8.315 20.146 12.457 1.00 95.25 73 ALA A O 1
ATOM 585 N N . ASP A 1 74 ? -6.655 18.767 13.124 1.00 95.50 74 ASP A N 1
ATOM 586 C CA . ASP A 1 74 ? -5.806 19.796 13.726 1.00 95.50 74 ASP A CA 1
ATOM 587 C C . ASP A 1 74 ? -5.329 20.812 12.670 1.00 95.50 74 ASP A C 1
ATOM 589 O O . ASP A 1 74 ? -5.376 22.018 12.915 1.00 95.50 74 ASP A O 1
ATOM 593 N N . HIS A 1 75 ? -4.989 20.370 11.449 1.00 95.31 75 HIS A N 1
ATOM 594 C CA . HIS A 1 75 ? -4.701 21.280 10.330 1.00 95.31 75 HIS A CA 1
ATOM 595 C C . HIS A 1 75 ? -5.916 22.156 9.975 1.00 95.31 75 HIS A C 1
ATOM 597 O O . HIS A 1 75 ? -5.767 23.341 9.666 1.00 95.31 75 HIS A O 1
ATOM 603 N N . ALA A 1 76 ? -7.131 21.610 10.026 1.00 93.06 76 ALA A N 1
ATOM 604 C CA . ALA A 1 76 ? -8.355 22.372 9.792 1.00 93.06 76 ALA A CA 1
ATOM 605 C C . ALA A 1 76 ? -8.768 23.261 10.985 1.00 93.06 76 ALA A C 1
ATOM 607 O O . ALA A 1 76 ? -9.815 23.906 10.915 1.00 93.06 76 ALA A O 1
ATOM 608 N N . GLY A 1 77 ? -7.990 23.282 12.077 1.00 92.50 77 GLY A N 1
ATOM 609 C CA . GLY A 1 77 ? -8.309 24.016 13.304 1.00 92.50 77 GLY A CA 1
ATOM 610 C C . GLY A 1 77 ? -9.514 23.449 14.060 1.00 92.50 77 GLY A C 1
ATOM 611 O O . GLY A 1 77 ? -10.111 24.148 14.877 1.00 92.50 77 GLY A O 1
ATOM 612 N N . ARG A 1 78 ? -9.907 22.202 13.771 1.00 92.50 78 ARG A N 1
ATOM 613 C CA . ARG A 1 78 ? -11.044 21.514 14.392 1.00 92.50 78 ARG A CA 1
ATOM 614 C C . ARG A 1 78 ? -10.539 20.517 15.430 1.00 92.50 78 ARG A C 1
ATOM 616 O O . ARG A 1 78 ? -9.657 19.714 15.153 1.00 92.50 78 ARG A O 1
ATOM 623 N N . THR A 1 79 ? -11.143 20.516 16.616 1.00 89.75 79 THR A N 1
ATOM 624 C CA . THR A 1 79 ? -10.851 19.519 17.660 1.00 89.75 79 THR A CA 1
ATOM 625 C C . THR A 1 79 ? -11.610 18.212 17.465 1.00 89.75 79 THR A C 1
ATOM 627 O O . THR A 1 79 ? -11.211 17.194 18.031 1.00 89.75 79 THR A O 1
ATOM 630 N N . ASP A 1 80 ? -12.678 18.235 16.670 1.00 92.12 80 ASP A N 1
ATOM 631 C CA . ASP A 1 80 ? -13.552 17.091 16.438 1.00 92.12 80 ASP A CA 1
ATOM 632 C C . ASP A 1 80 ? -13.192 16.394 15.124 1.00 92.12 80 ASP A C 1
ATOM 634 O O . ASP A 1 80 ? -13.010 17.035 14.084 1.00 92.12 80 ASP A O 1
ATOM 638 N N . LEU A 1 81 ? -13.118 15.062 15.167 1.00 92.75 81 LEU A N 1
ATOM 639 C CA . LEU A 1 81 ? -12.806 14.237 14.002 1.00 92.75 81 LEU A CA 1
ATOM 640 C C . LEU A 1 81 ? -14.014 14.154 13.062 1.00 92.75 81 LEU A C 1
ATOM 642 O O . LEU A 1 81 ? -15.068 13.634 13.432 1.00 92.75 81 LEU A O 1
ATOM 646 N N . GLY A 1 82 ? -13.851 14.627 11.827 1.00 93.81 82 GLY A N 1
ATOM 647 C CA . GLY A 1 82 ? -14.864 14.530 10.782 1.00 93.81 82 GLY A CA 1
ATOM 648 C C . GLY A 1 82 ? -14.700 13.296 9.891 1.00 93.81 82 GLY A C 1
ATOM 649 O O . GLY A 1 82 ? -13.609 12.759 9.704 1.00 93.81 82 GLY A O 1
ATOM 650 N N . MET A 1 83 ? -15.793 12.884 9.238 1.00 95.19 83 MET A N 1
ATOM 651 C CA . MET A 1 83 ? -15.781 11.799 8.240 1.00 95.19 83 MET A CA 1
ATOM 652 C C . MET A 1 83 ? -14.831 12.088 7.062 1.00 95.19 83 MET A C 1
ATOM 654 O O . MET A 1 83 ? -14.233 11.172 6.500 1.00 95.19 83 MET A O 1
ATOM 658 N N . GLN A 1 84 ? -14.685 13.361 6.677 1.00 94.56 84 GLN A N 1
ATOM 659 C CA . GLN A 1 84 ? -13.798 13.756 5.578 1.00 94.56 84 GLN A CA 1
ATOM 660 C C . GLN A 1 84 ? -12.322 13.561 5.934 1.00 94.56 84 GLN A C 1
ATOM 662 O O . GLN A 1 84 ? -11.547 13.137 5.079 1.00 94.56 84 GLN A O 1
ATOM 667 N N . ASP A 1 85 ? -11.962 13.789 7.197 1.00 95.19 85 ASP A N 1
ATOM 668 C CA . ASP A 1 85 ? -10.592 13.652 7.689 1.00 95.19 85 ASP A CA 1
ATOM 669 C C . ASP A 1 85 ? -10.174 12.167 7.657 1.00 95.19 85 ASP A C 1
ATOM 671 O O . ASP A 1 85 ? -9.109 11.814 7.149 1.00 95.19 85 ASP A O 1
ATOM 675 N N . VAL A 1 86 ? -11.079 11.266 8.066 1.00 95.94 86 VAL A N 1
ATOM 676 C CA . VAL A 1 86 ? -10.880 9.807 7.967 1.00 95.94 86 VAL A CA 1
ATOM 677 C C . VAL A 1 86 ? -10.801 9.346 6.510 1.00 95.94 86 VAL A C 1
ATOM 679 O O . VAL A 1 86 ? -9.924 8.558 6.158 1.00 95.94 86 VAL A O 1
ATOM 682 N N . ARG A 1 87 ? -11.683 9.841 5.634 1.00 96.19 87 ARG A N 1
ATOM 683 C CA . ARG A 1 87 ? -11.665 9.488 4.205 1.00 96.19 87 ARG A CA 1
ATOM 684 C C . ARG A 1 87 ? -10.353 9.908 3.538 1.00 96.19 87 ARG A C 1
ATOM 686 O O . ARG A 1 87 ? -9.810 9.146 2.739 1.00 96.19 87 ARG A O 1
ATOM 693 N N . LEU A 1 88 ? -9.838 11.089 3.878 1.00 95.44 88 LEU A N 1
ATOM 694 C CA . LEU A 1 88 ? -8.554 11.575 3.381 1.00 95.44 88 LEU A CA 1
ATOM 695 C C . LEU A 1 88 ? -7.391 10.701 3.877 1.00 95.44 88 LEU A C 1
ATOM 697 O O . LEU A 1 88 ? -6.548 10.303 3.074 1.00 95.44 88 LEU A O 1
ATOM 701 N N . ALA A 1 89 ? -7.389 10.329 5.160 1.00 96.06 89 ALA A N 1
ATOM 702 C CA . ALA A 1 89 ? -6.387 9.431 5.740 1.00 96.06 89 ALA A CA 1
ATOM 703 C C . ALA A 1 89 ? -6.384 8.041 5.093 1.00 96.06 89 ALA A C 1
ATOM 705 O O . ALA A 1 89 ? -5.323 7.515 4.748 1.00 96.06 89 ALA A O 1
ATOM 706 N N . VAL A 1 90 ? -7.564 7.466 4.851 1.00 95.25 90 VAL A N 1
ATOM 707 C CA . VAL A 1 90 ? -7.686 6.188 4.137 1.00 95.25 90 VAL A CA 1
ATOM 708 C C . VAL A 1 90 ? -7.147 6.308 2.715 1.00 95.25 90 VAL A C 1
ATOM 710 O O . VAL A 1 90 ? -6.388 5.439 2.294 1.00 95.25 90 VAL A O 1
ATOM 713 N N . ARG A 1 91 ? -7.468 7.392 1.996 1.00 94.31 91 ARG A N 1
ATOM 714 C CA . ARG A 1 91 ? -6.966 7.613 0.634 1.00 94.31 91 ARG A CA 1
ATOM 715 C C . ARG A 1 91 ? -5.443 7.716 0.596 1.00 94.31 91 ARG A C 1
ATOM 717 O O . ARG A 1 91 ? -4.828 7.008 -0.186 1.00 94.31 91 ARG A O 1
ATOM 724 N N . LYS A 1 92 ? -4.826 8.480 1.505 1.00 93.88 92 LYS A N 1
ATOM 725 C CA . LYS A 1 92 ? -3.357 8.550 1.643 1.00 93.88 92 LYS A CA 1
ATOM 726 C C . LYS A 1 92 ? -2.733 7.163 1.823 1.00 93.88 92 LYS A C 1
ATOM 728 O O . LYS A 1 92 ? -1.728 6.843 1.191 1.00 93.88 92 LYS A O 1
ATOM 733 N N . LYS A 1 93 ? -3.314 6.327 2.689 1.00 91.56 93 LYS A N 1
ATOM 734 C CA . LYS A 1 93 ? -2.830 4.955 2.919 1.00 91.56 93 LYS A CA 1
ATOM 735 C C . LYS A 1 93 ? -3.055 4.064 1.702 1.00 91.56 93 LYS A C 1
ATOM 737 O O . LYS A 1 93 ? -2.189 3.256 1.385 1.00 91.56 93 LYS A O 1
ATOM 742 N N . GLN A 1 94 ? -4.192 4.211 1.030 1.00 91.00 94 GLN A N 1
ATOM 743 C CA . GLN A 1 94 ? -4.483 3.481 -0.193 1.00 91.00 94 GLN A CA 1
ATOM 744 C C . GLN A 1 94 ? -3.505 3.866 -1.296 1.00 91.00 94 GLN A C 1
ATOM 746 O O . GLN A 1 94 ? -2.973 2.963 -1.911 1.00 91.00 94 GLN A O 1
ATOM 751 N N . ASP A 1 95 ? -3.189 5.143 -1.490 1.00 89.38 95 ASP A N 1
ATOM 752 C CA . ASP A 1 95 ? -2.224 5.593 -2.499 1.00 89.38 95 ASP A CA 1
ATOM 753 C C . ASP A 1 95 ? -0.812 5.046 -2.215 1.00 89.38 95 ASP A C 1
ATOM 755 O O . ASP A 1 95 ? -0.106 4.645 -3.135 1.00 89.38 95 ASP A O 1
ATOM 759 N N . ALA A 1 96 ? -0.421 4.934 -0.938 1.00 86.94 96 ALA A N 1
ATOM 760 C CA . ALA A 1 96 ? 0.855 4.330 -0.544 1.00 86.94 96 ALA A CA 1
ATOM 761 C C . ALA A 1 96 ? 0.918 2.806 -0.773 1.00 86.94 96 ALA A C 1
ATOM 763 O O . ALA A 1 96 ? 1.990 2.263 -1.032 1.00 86.94 96 ALA A O 1
ATOM 764 N N . LEU A 1 97 ? -0.213 2.106 -0.639 1.00 83.62 97 LEU A N 1
ATOM 765 C CA . LEU A 1 97 ? -0.314 0.651 -0.825 1.00 83.62 97 LEU A CA 1
ATOM 766 C C . LEU A 1 97 ? -0.697 0.263 -2.259 1.00 83.62 97 LEU A C 1
ATOM 768 O O . LEU A 1 97 ? -0.454 -0.864 -2.688 1.00 83.62 97 LEU A O 1
ATOM 772 N N . SER A 1 98 ? -1.304 1.190 -2.994 1.00 73.69 98 SER A N 1
ATOM 773 C CA . SER A 1 98 ? -1.770 1.044 -4.363 1.00 73.69 98 SER A CA 1
ATOM 774 C C . SER A 1 98 ? -0.586 1.161 -5.312 1.00 73.69 98 SER A C 1
ATOM 776 O O . SER A 1 98 ? -0.476 2.089 -6.107 1.00 73.69 98 SER A O 1
ATOM 778 N N . ALA A 1 99 ? 0.248 0.129 -5.308 1.00 68.06 99 ALA A N 1
ATOM 779 C CA . ALA A 1 99 ? 0.951 -0.295 -6.508 1.00 68.06 99 ALA A CA 1
ATOM 780 C C . ALA A 1 99 ? -0.025 -1.083 -7.403 1.00 68.06 99 ALA A C 1
ATOM 782 O O . ALA A 1 99 ? 0.215 -2.241 -7.745 1.00 68.06 99 ALA A O 1
ATOM 783 N N . GLY A 1 100 ? -1.185 -0.488 -7.713 1.00 72.50 100 GLY A N 1
ATOM 784 C CA . GLY A 1 100 ? -2.100 -1.050 -8.701 1.00 72.50 100 GLY A CA 1
ATOM 785 C C . GLY A 1 100 ? -1.367 -1.233 -10.033 1.00 72.50 100 GLY A C 1
ATOM 786 O O . GLY A 1 100 ? -0.389 -0.522 -10.290 1.00 72.50 100 GLY A O 1
ATOM 787 N N . PRO A 1 101 ? -1.792 -2.187 -10.880 1.00 73.25 101 PRO A N 1
ATOM 788 C CA . PRO A 1 101 ? -1.173 -2.339 -12.184 1.00 73.25 101 PRO A CA 1
ATOM 789 C C . PRO A 1 101 ? -1.261 -0.997 -12.929 1.00 73.25 101 PRO A C 1
ATOM 791 O O . PRO A 1 101 ? -2.319 -0.357 -12.888 1.00 73.25 101 PRO A O 1
ATOM 794 N N . PRO A 1 102 ? -0.166 -0.546 -13.571 1.00 81.31 102 PRO A N 1
ATOM 795 C CA . PRO A 1 102 ? -0.180 0.683 -14.353 1.00 81.31 102 PRO A CA 1
ATOM 796 C C . PRO A 1 102 ? -1.305 0.619 -15.386 1.00 81.31 102 PRO A C 1
ATOM 798 O O . PRO A 1 102 ? -1.692 -0.470 -15.827 1.00 81.31 102 PRO A O 1
ATOM 801 N N . SER A 1 103 ? -1.850 1.780 -15.754 1.00 91.12 103 SER A N 1
ATOM 802 C CA . SER A 1 103 ? -2.971 1.830 -16.689 1.00 91.12 103 SER A CA 1
ATOM 803 C C . SER A 1 103 ? -2.612 1.113 -17.998 1.00 91.12 103 SER A C 1
ATOM 805 O O . SER A 1 103 ? -1.451 1.087 -18.417 1.00 91.12 103 SER A O 1
ATOM 807 N N . ARG A 1 104 ? -3.610 0.529 -18.674 1.00 93.44 104 ARG A N 1
ATOM 808 C CA . ARG A 1 104 ? -3.386 -0.161 -19.957 1.00 93.44 104 ARG A CA 1
ATOM 809 C C . ARG A 1 104 ? -2.731 0.762 -20.991 1.00 93.44 104 ARG A C 1
ATOM 811 O O . ARG A 1 104 ? -1.946 0.302 -21.811 1.00 93.44 104 ARG A O 1
ATOM 818 N N . GLU A 1 105 ? -3.049 2.053 -20.954 1.00 93.44 105 GLU A N 1
ATOM 819 C CA . GLU A 1 105 ? -2.445 3.056 -21.833 1.00 93.44 105 GLU A CA 1
ATOM 820 C C . GLU A 1 105 ? -0.954 3.238 -21.544 1.00 93.44 105 GLU A C 1
ATOM 822 O O . GLU A 1 105 ? -0.159 3.259 -22.481 1.00 93.44 105 GLU A O 1
ATOM 827 N N . ASP A 1 106 ? -0.560 3.297 -20.270 1.00 93.31 106 ASP A N 1
ATOM 828 C CA . ASP A 1 106 ? 0.851 3.393 -19.879 1.00 93.31 106 ASP A CA 1
ATOM 829 C C . ASP A 1 106 ? 1.621 2.128 -20.267 1.00 93.31 106 ASP A C 1
ATOM 831 O O . ASP A 1 106 ? 2.731 2.211 -20.790 1.00 93.31 106 ASP A O 1
ATOM 835 N N . GLN A 1 107 ? 1.001 0.955 -20.100 1.00 92.94 107 GLN A N 1
ATOM 836 C CA . GLN A 1 107 ? 1.576 -0.318 -20.539 1.00 92.94 107 GLN A CA 1
ATOM 837 C C . GLN A 1 107 ? 1.802 -0.355 -22.052 1.00 92.94 107 GLN A C 1
ATOM 839 O O . GLN A 1 107 ? 2.854 -0.808 -22.493 1.00 92.94 107 GLN A O 1
ATOM 844 N N . ILE A 1 108 ? 0.843 0.126 -22.850 1.00 95.88 108 ILE A N 1
ATOM 845 C CA . ILE A 1 108 ? 0.982 0.185 -24.312 1.00 95.88 108 ILE A CA 1
ATOM 846 C C . ILE A 1 108 ? 2.065 1.183 -24.707 1.00 95.88 108 ILE A C 1
ATOM 848 O O . ILE A 1 108 ? 2.917 0.843 -25.516 1.00 95.88 108 ILE A O 1
ATOM 852 N N . ARG A 1 109 ? 2.096 2.375 -24.099 1.00 95.06 109 ARG A N 1
ATOM 853 C CA . ARG A 1 109 ? 3.150 3.369 -24.357 1.00 95.06 109 ARG A CA 1
ATOM 854 C C . ARG A 1 109 ? 4.539 2.804 -24.068 1.00 95.06 109 ARG A C 1
ATOM 856 O O . ARG A 1 109 ? 5.445 2.977 -24.878 1.00 95.06 109 ARG A O 1
ATOM 863 N N . GLN A 1 110 ? 4.693 2.098 -22.949 1.00 95.00 110 GLN A N 1
ATOM 864 C CA . GLN A 1 110 ? 5.956 1.461 -22.588 1.00 95.00 110 GLN A CA 1
ATOM 865 C C . GLN A 1 110 ? 6.289 0.286 -23.517 1.00 95.00 110 GLN A C 1
ATOM 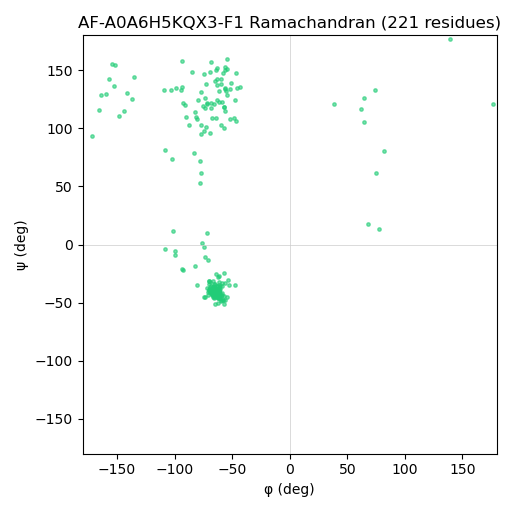867 O O . GLN A 1 110 ? 7.445 0.117 -23.899 1.00 95.00 110 GLN A O 1
ATOM 872 N N . ALA A 1 111 ? 5.291 -0.502 -23.922 1.00 95.94 111 ALA A N 1
ATOM 873 C CA . ALA A 1 111 ? 5.475 -1.561 -24.907 1.00 95.94 111 ALA A CA 1
ATOM 874 C C . ALA A 1 111 ? 5.928 -0.988 -26.254 1.00 95.94 111 ALA A C 1
ATOM 876 O O . ALA A 1 111 ? 6.877 -1.504 -26.827 1.00 95.94 111 ALA A O 1
ATOM 877 N N . ASP A 1 112 ? 5.325 0.099 -26.733 1.00 96.12 112 ASP A N 1
ATOM 878 C CA . ASP A 1 112 ? 5.729 0.770 -27.969 1.00 96.12 112 ASP A CA 1
ATOM 879 C C . ASP A 1 112 ? 7.152 1.335 -27.867 1.00 96.12 112 ASP A C 1
ATOM 881 O O . ASP A 1 112 ? 7.919 1.251 -28.825 1.00 96.12 112 ASP A O 1
ATOM 885 N N . GLU A 1 113 ? 7.541 1.882 -26.712 1.00 96.12 113 GLU A N 1
ATOM 886 C CA . GLU A 1 113 ? 8.906 2.361 -26.473 1.00 96.12 113 GLU A CA 1
ATOM 887 C C . GLU A 1 113 ? 9.936 1.221 -26.511 1.00 96.12 113 GLU A C 1
ATOM 889 O O . GLU A 1 113 ? 10.968 1.349 -27.170 1.00 96.12 113 GLU A O 1
ATOM 894 N N . VAL A 1 114 ? 9.641 0.086 -25.868 1.00 95.12 114 VAL A N 1
ATOM 895 C CA . VAL A 1 114 ? 10.520 -1.095 -25.847 1.00 95.12 114 VAL A CA 1
ATOM 896 C C . VAL A 1 114 ? 10.562 -1.785 -27.214 1.00 95.12 114 VAL A C 1
ATOM 898 O O . VAL A 1 114 ? 11.639 -2.123 -27.705 1.00 95.12 114 VAL A O 1
ATOM 901 N N . ASN A 1 115 ? 9.410 -1.942 -27.867 1.00 95.00 115 ASN A N 1
ATOM 902 C CA . ASN A 1 115 ? 9.269 -2.642 -29.146 1.00 95.00 115 ASN A CA 1
ATOM 903 C C . ASN A 1 115 ? 9.817 -1.845 -30.340 1.00 95.00 115 ASN A C 1
ATOM 905 O O . ASN A 1 115 ? 9.968 -2.402 -31.426 1.00 95.00 115 ASN A O 1
ATOM 909 N N . ARG A 1 116 ? 10.148 -0.556 -30.165 1.00 95.69 116 ARG A N 1
ATOM 910 C CA . ARG A 1 116 ? 10.889 0.226 -31.172 1.00 95.69 116 ARG A CA 1
ATOM 911 C C . ARG A 1 116 ? 12.297 -0.310 -31.416 1.00 95.69 116 ARG A C 1
ATOM 913 O O . ARG A 1 116 ? 12.849 -0.067 -32.487 1.00 95.69 116 ARG A O 1
ATOM 920 N N . ILE A 1 117 ? 12.892 -0.997 -30.440 1.00 94.56 117 ILE A N 1
ATOM 921 C CA . ILE A 1 117 ? 14.219 -1.591 -30.586 1.00 94.56 117 ILE A CA 1
ATOM 922 C C . ILE A 1 117 ? 14.047 -2.936 -31.308 1.00 94.56 117 ILE A C 1
ATOM 924 O O . ILE A 1 117 ? 13.432 -3.845 -30.747 1.00 94.56 117 ILE A O 1
ATOM 928 N N . PRO A 1 118 ? 14.563 -3.090 -32.544 1.00 92.69 118 PRO A N 1
ATOM 929 C CA . PRO A 1 118 ? 14.435 -4.346 -33.265 1.00 92.69 118 PRO A CA 1
ATOM 930 C C . PRO A 1 118 ? 15.175 -5.460 -32.525 1.00 92.69 118 PRO A C 1
ATOM 932 O O . PRO A 1 118 ? 16.188 -5.232 -31.857 1.00 92.69 118 PRO A O 1
ATOM 935 N N . LEU A 1 119 ? 14.679 -6.686 -32.680 1.00 91.19 119 LEU A N 1
ATOM 936 C CA . LEU A 1 119 ? 15.308 -7.858 -32.086 1.00 91.19 119 LEU A CA 1
ATOM 937 C C . LEU A 1 119 ? 16.752 -8.022 -32.603 1.00 91.19 119 LEU A C 1
ATOM 939 O O . LEU A 1 119 ? 17.015 -7.773 -33.784 1.00 91.19 119 LEU A O 1
ATOM 943 N N . PRO A 1 120 ? 17.697 -8.458 -31.749 1.00 89.62 120 PRO A N 1
ATOM 944 C CA . PRO A 1 120 ? 19.053 -8.755 -32.189 1.00 89.62 120 PRO A CA 1
ATOM 945 C C . PRO A 1 120 ? 19.040 -9.908 -33.200 1.00 89.62 120 PRO A C 1
ATOM 947 O O . PRO A 1 120 ? 18.279 -10.864 -33.053 1.00 89.62 120 PRO A O 1
ATOM 950 N N . ALA A 1 121 ? 19.904 -9.830 -34.215 1.00 87.75 121 ALA A N 1
ATOM 951 C CA . ALA A 1 121 ? 20.018 -10.874 -35.229 1.00 87.75 121 ALA A CA 1
ATOM 952 C C . ALA A 1 121 ? 20.324 -12.238 -34.586 1.00 87.75 121 ALA A C 1
ATOM 954 O O . ALA A 1 121 ? 21.201 -12.351 -33.723 1.00 87.75 121 ALA A O 1
ATOM 955 N N . ILE A 1 122 ? 19.597 -13.268 -35.019 1.00 84.31 122 ILE A N 1
ATOM 956 C CA . ILE A 1 122 ? 19.756 -14.634 -34.518 1.00 84.31 122 ILE A CA 1
ATOM 957 C C . ILE A 1 122 ? 21.089 -15.187 -35.054 1.00 84.31 122 ILE A C 1
ATOM 959 O O . ILE A 1 122 ? 21.279 -15.208 -36.271 1.00 84.31 122 ILE A O 1
ATOM 963 N N . PRO A 1 123 ? 22.036 -15.605 -34.194 1.00 80.06 123 PRO A N 1
ATOM 964 C CA . PRO A 1 123 ? 23.288 -16.198 -34.649 1.00 80.06 123 PRO A CA 1
ATOM 965 C C . PRO A 1 123 ? 23.069 -17.632 -35.156 1.00 80.06 123 PRO A C 1
ATOM 967 O O . PRO A 1 123 ? 22.296 -18.382 -34.573 1.00 80.06 123 PRO A O 1
ATOM 970 N N . ASP A 1 124 ? 23.843 -18.050 -36.159 1.00 80.81 124 ASP A N 1
ATOM 971 C CA . ASP A 1 124 ? 23.809 -19.398 -36.769 1.00 80.81 124 ASP A CA 1
ATOM 972 C C . ASP A 1 124 ? 24.401 -20.513 -35.869 1.00 80.81 124 ASP A C 1
ATOM 974 O O . ASP A 1 124 ? 24.659 -21.639 -36.282 1.00 80.81 124 ASP A O 1
ATOM 978 N N . LYS A 1 125 ? 24.684 -20.192 -34.600 1.00 82.94 125 LYS A N 1
ATOM 979 C CA . LYS A 1 125 ? 25.224 -21.141 -33.624 1.00 82.94 125 LYS A CA 1
ATOM 980 C C . LYS A 1 125 ? 24.066 -21.798 -32.887 1.00 82.94 125 LYS A C 1
ATOM 982 O O . LYS A 1 125 ? 23.317 -21.120 -32.189 1.00 82.94 125 LYS A O 1
ATOM 987 N N . PHE A 1 126 ? 23.970 -23.118 -32.981 1.00 80.44 126 PHE A N 1
ATOM 988 C CA . PHE A 1 126 ? 23.014 -23.897 -32.201 1.00 80.44 126 PHE A CA 1
ATOM 989 C C . PHE A 1 126 ? 23.351 -23.814 -30.703 1.00 80.44 126 PHE A C 1
ATOM 991 O O . PHE A 1 126 ? 24.450 -24.184 -30.291 1.00 80.44 126 PHE A O 1
ATOM 998 N N . GLY A 1 127 ? 22.417 -23.323 -29.882 1.00 85.50 127 GLY A N 1
ATOM 999 C CA . GLY A 1 127 ? 22.539 -23.317 -28.419 1.00 85.50 127 GLY A CA 1
ATOM 1000 C C . GLY A 1 127 ? 22.049 -22.038 -27.734 1.00 85.50 127 GLY A C 1
ATOM 1001 O O . GLY A 1 127 ? 21.645 -21.070 -28.375 1.00 85.50 127 GLY A O 1
ATOM 1002 N N . VAL A 1 128 ? 22.086 -22.038 -26.397 1.00 86.19 128 VAL A N 1
ATOM 1003 C CA . VAL A 1 128 ? 21.716 -20.881 -25.566 1.00 86.19 128 VAL A CA 1
ATOM 1004 C C . VAL A 1 128 ? 22.874 -19.886 -25.526 1.00 86.19 128 VAL A C 1
ATOM 1006 O O . VAL A 1 128 ? 23.987 -20.222 -25.121 1.00 86.19 128 VAL A O 1
ATOM 1009 N N . ARG A 1 129 ? 22.616 -18.632 -25.911 1.00 83.69 129 ARG A N 1
ATOM 1010 C CA . ARG A 1 129 ? 23.600 -17.553 -25.794 1.00 83.69 129 ARG A CA 1
ATOM 1011 C C . ARG A 1 129 ? 23.624 -17.030 -24.364 1.00 83.69 129 ARG A C 1
ATOM 1013 O O . ARG A 1 129 ? 22.708 -16.328 -23.942 1.00 83.69 129 ARG A O 1
ATOM 1020 N N . LEU A 1 130 ? 24.694 -17.340 -23.641 1.00 87.25 130 LEU A N 1
ATOM 1021 C CA . LEU A 1 130 ? 24.946 -16.724 -22.345 1.00 87.25 130 LEU A CA 1
ATOM 1022 C C . LEU A 1 130 ? 25.312 -15.237 -22.524 1.00 87.25 130 LEU A C 1
ATOM 1024 O O . LEU A 1 130 ? 25.938 -14.872 -23.529 1.00 87.25 130 LEU A O 1
ATOM 1028 N N . PRO A 1 131 ? 24.961 -14.371 -21.557 1.00 88.94 131 PRO A N 1
ATOM 1029 C CA . PRO A 1 131 ? 25.532 -13.032 -21.460 1.00 88.94 131 PRO A CA 1
ATOM 1030 C C . PRO A 1 131 ? 27.072 -13.081 -21.418 1.00 88.94 131 PRO A C 1
ATOM 1032 O O . PRO A 1 131 ? 27.636 -14.128 -21.080 1.00 88.94 131 PRO A O 1
ATOM 1035 N N . PRO A 1 132 ? 27.772 -11.975 -21.736 1.00 88.88 132 PRO A N 1
ATOM 1036 C CA . PRO A 1 132 ? 29.211 -11.851 -21.490 1.00 88.88 132 PRO A CA 1
ATOM 1037 C C . PRO A 1 132 ? 29.591 -12.308 -20.077 1.00 88.88 132 PRO A C 1
ATOM 1039 O O . PRO A 1 132 ? 28.804 -12.121 -19.153 1.00 88.88 132 PRO A O 1
ATOM 1042 N N . PHE A 1 133 ? 30.790 -12.876 -19.906 1.00 83.19 133 PHE A N 1
ATOM 1043 C CA . PHE A 1 133 ? 31.236 -13.473 -18.636 1.00 83.19 133 PHE A CA 1
ATOM 1044 C C . PHE A 1 133 ? 31.092 -12.526 -17.432 1.00 83.19 133 PHE A C 1
ATOM 1046 O O . PHE A 1 133 ? 30.723 -12.963 -16.351 1.00 83.19 133 PHE A O 1
ATOM 1053 N N . GLU A 1 134 ? 31.290 -11.223 -17.637 1.00 86.19 134 GLU A N 1
ATOM 1054 C CA . GLU A 1 134 ? 31.134 -10.180 -16.610 1.00 86.19 134 GLU A CA 1
ATOM 1055 C C . GLU A 1 134 ? 29.709 -10.070 -16.045 1.00 86.19 134 GLU A C 1
ATOM 1057 O O . GLU A 1 134 ? 29.523 -9.651 -14.907 1.00 86.19 134 GLU A O 1
ATOM 1062 N N . TYR A 1 135 ? 28.703 -10.453 -16.833 1.00 86.25 135 TYR A N 1
ATOM 1063 C CA . TYR A 1 135 ? 27.293 -10.460 -16.441 1.00 86.25 135 TYR A CA 1
ATOM 1064 C C . TYR A 1 135 ? 26.793 -11.867 -16.085 1.00 86.25 135 TYR A C 1
ATOM 1066 O O . TYR A 1 135 ? 25.586 -12.084 -15.977 1.00 86.25 135 TYR A O 1
ATOM 1074 N N . GLN A 1 136 ? 27.696 -12.841 -15.939 1.00 88.50 136 GLN A N 1
ATOM 1075 C CA . GLN A 1 136 ? 27.359 -14.175 -15.458 1.00 88.50 136 GLN A CA 1
ATOM 1076 C C . GLN A 1 136 ? 27.597 -14.251 -13.947 1.00 88.50 136 GLN A C 1
ATOM 1078 O O . GLN A 1 136 ? 28.657 -13.877 -13.451 1.00 88.50 136 GLN A O 1
ATOM 1083 N N . ASN A 1 137 ? 26.632 -14.803 -13.208 1.00 83.75 137 ASN A N 1
ATOM 1084 C CA . ASN A 1 137 ? 26.783 -15.097 -11.779 1.00 83.75 137 ASN A CA 1
ATOM 1085 C C . ASN A 1 137 ? 27.631 -16.369 -11.576 1.00 83.75 137 ASN A C 1
ATOM 1087 O O . ASN A 1 137 ? 27.144 -17.374 -11.068 1.00 83.75 137 ASN A O 1
ATOM 1091 N N . THR A 1 138 ? 28.885 -16.346 -12.034 1.00 79.69 138 THR A N 1
ATOM 1092 C CA . THR A 1 138 ? 29.865 -17.439 -11.875 1.00 79.69 138 THR A CA 1
ATOM 1093 C C . THR A 1 138 ? 30.844 -17.190 -10.736 1.00 79.69 138 THR A C 1
ATOM 1095 O O . THR A 1 138 ? 31.611 -18.088 -10.387 1.00 79.69 138 THR A O 1
ATOM 1098 N N . LEU A 1 139 ? 30.833 -15.987 -10.151 1.00 77.31 139 LEU A N 1
ATOM 1099 C CA . LEU A 1 139 ? 31.666 -15.688 -8.997 1.00 77.31 139 LEU A CA 1
ATOM 1100 C C . LEU A 1 139 ? 31.273 -16.617 -7.839 1.00 77.31 139 LEU A C 1
ATOM 1102 O O . LEU A 1 139 ? 30.079 -16.756 -7.558 1.00 77.31 139 LEU A O 1
ATOM 1106 N N . PRO A 1 140 ? 32.250 -17.254 -7.169 1.00 75.38 140 PRO A N 1
ATOM 1107 C CA . PRO A 1 140 ? 31.968 -18.039 -5.981 1.00 75.38 140 PRO A CA 1
ATOM 1108 C C . PRO A 1 140 ? 31.235 -17.153 -4.970 1.00 75.38 140 PRO A C 1
ATOM 1110 O O . PRO A 1 140 ? 31.637 -16.010 -4.738 1.00 75.38 140 PRO A O 1
ATOM 1113 N N . ASN A 1 141 ? 30.139 -17.679 -4.409 1.00 73.12 141 ASN A N 1
ATOM 1114 C CA . ASN A 1 141 ? 29.375 -17.038 -3.338 1.00 73.12 141 ASN A CA 1
ATOM 1115 C C . ASN A 1 141 ? 30.346 -16.451 -2.311 1.00 73.12 141 ASN A C 1
ATOM 1117 O O . ASN A 1 141 ? 31.304 -17.142 -1.960 1.00 73.12 141 ASN A O 1
ATOM 1121 N N . LEU A 1 142 ? 30.112 -15.213 -1.851 1.00 70.81 142 LEU A N 1
ATOM 1122 C CA . LEU A 1 142 ? 30.939 -14.575 -0.824 1.00 70.81 142 LEU A CA 1
ATOM 1123 C C . LEU A 1 142 ? 31.168 -15.574 0.315 1.00 70.81 142 LEU A C 1
ATOM 1125 O O . LEU A 1 142 ? 30.250 -15.876 1.077 1.00 70.81 142 LEU A O 1
ATOM 1129 N N . GLN A 1 143 ? 32.383 -16.110 0.401 1.00 68.94 143 GLN A N 1
ATOM 1130 C CA . GLN A 1 143 ? 32.777 -16.945 1.518 1.00 68.94 143 GLN A CA 1
ATOM 1131 C C . GLN A 1 143 ? 33.045 -15.980 2.660 1.00 68.94 143 GLN A C 1
ATOM 1133 O O . GLN A 1 143 ? 34.045 -15.266 2.666 1.00 68.94 143 GLN A O 1
ATOM 1138 N N . TRP A 1 144 ? 32.096 -15.889 3.587 1.00 67.06 144 TRP A N 1
ATOM 1139 C CA . TRP A 1 144 ? 32.370 -15.264 4.867 1.00 67.06 144 TRP A CA 1
ATOM 1140 C C . TRP A 1 144 ? 33.419 -16.132 5.554 1.00 67.06 144 TRP A C 1
ATOM 1142 O O . TRP A 1 144 ? 33.126 -17.262 5.945 1.00 67.06 144 TRP A O 1
ATOM 1152 N N . GLU A 1 145 ? 34.652 -15.635 5.654 1.00 65.75 145 GLU A N 1
ATOM 1153 C CA . GLU A 1 145 ? 35.618 -16.195 6.590 1.00 65.75 145 GLU A CA 1
ATOM 1154 C C . GLU A 1 145 ? 34.993 -16.052 7.977 1.00 65.75 145 GLU A C 1
ATOM 1156 O O . GLU A 1 145 ? 34.901 -14.953 8.528 1.00 65.75 145 GLU A O 1
ATOM 1161 N N . ALA A 1 146 ? 34.474 -17.158 8.513 1.00 66.88 146 ALA A N 1
ATOM 1162 C CA . ALA A 1 146 ? 34.103 -17.221 9.911 1.00 66.88 146 ALA A CA 1
ATOM 1163 C C . ALA A 1 146 ? 35.367 -16.857 10.685 1.00 66.88 146 ALA A C 1
ATOM 1165 O O . ALA A 1 146 ? 36.373 -17.560 10.577 1.00 66.88 146 ALA A O 1
ATOM 1166 N N . HIS A 1 147 ? 35.336 -15.724 11.388 1.00 58.66 147 HIS A N 1
ATOM 1167 C CA . HIS A 1 147 ? 36.400 -15.344 12.301 1.00 58.66 147 HIS A CA 1
ATOM 1168 C C . HIS A 1 147 ? 36.692 -16.561 13.176 1.00 58.66 147 HIS A C 1
ATOM 1170 O O . HIS A 1 147 ? 35.844 -16.969 13.968 1.00 58.66 147 HIS A O 1
ATOM 1176 N N . ALA A 1 148 ? 37.850 -17.187 12.957 1.00 61.19 148 ALA A N 1
ATOM 1177 C CA . ALA A 1 148 ? 38.299 -18.288 13.783 1.00 61.19 148 ALA A CA 1
ATOM 1178 C C . ALA A 1 148 ? 38.341 -17.751 15.210 1.00 61.19 148 ALA A C 1
ATOM 1180 O O . ALA A 1 148 ? 39.045 -16.769 15.469 1.00 61.19 148 ALA A O 1
ATOM 1181 N N . GLU A 1 149 ? 37.538 -18.332 16.101 1.00 59.09 149 GLU A N 1
ATOM 1182 C CA . GLU A 1 149 ? 37.582 -17.950 17.504 1.00 59.09 149 GLU A CA 1
ATOM 1183 C C . GLU A 1 149 ? 39.040 -18.022 17.973 1.00 59.09 149 GLU A C 1
ATOM 1185 O O . GLU A 1 149 ? 39.751 -18.977 17.620 1.00 59.09 149 GLU A O 1
ATOM 1190 N N . PRO A 1 150 ? 39.534 -16.997 18.691 1.00 59.19 150 PRO A N 1
ATOM 1191 C CA . PRO A 1 150 ? 40.891 -17.029 19.198 1.00 59.19 150 PRO A CA 1
ATOM 1192 C C . PRO A 1 150 ? 41.011 -18.280 20.061 1.00 59.19 150 PRO A C 1
ATOM 1194 O O . PRO A 1 150 ? 40.273 -18.437 21.031 1.00 59.19 150 PRO A O 1
ATOM 1197 N N . ARG A 1 151 ? 41.908 -19.190 19.664 1.00 55.75 151 ARG A N 1
ATOM 1198 C CA . ARG A 1 151 ? 42.201 -20.409 20.416 1.00 55.75 151 ARG A CA 1
ATOM 1199 C C . ARG A 1 151 ? 42.519 -20.005 21.852 1.00 55.75 151 ARG A C 1
ATOM 1201 O O . ARG A 1 151 ? 43.567 -19.416 22.110 1.00 55.75 151 ARG A O 1
ATOM 1208 N N . VAL A 1 152 ? 41.598 -20.297 22.761 1.00 57.31 152 VAL A N 1
ATOM 1209 C CA . VAL A 1 152 ? 41.850 -20.240 24.196 1.00 57.31 152 VAL A CA 1
ATOM 1210 C C . VAL A 1 152 ? 42.849 -21.361 24.461 1.00 57.31 152 VAL A C 1
ATOM 1212 O O . VAL A 1 152 ? 42.544 -22.535 24.264 1.00 57.31 152 VAL A O 1
ATOM 1215 N N . HIS A 1 153 ? 44.091 -20.992 24.760 1.00 52.53 153 HIS A N 1
ATOM 1216 C CA . HIS A 1 153 ? 45.088 -21.942 25.228 1.00 52.53 153 HIS A CA 1
ATOM 1217 C C . HIS A 1 153 ? 44.753 -22.286 26.681 1.00 52.53 153 HIS A C 1
ATOM 1219 O O . HIS A 1 153 ? 45.097 -21.531 27.586 1.00 52.53 153 HIS A O 1
ATOM 1225 N N . ASP A 1 154 ? 44.075 -23.413 26.883 1.00 50.34 154 ASP A N 1
ATOM 1226 C CA . ASP A 1 154 ? 44.033 -24.110 28.165 1.00 50.34 154 ASP A CA 1
ATOM 1227 C C . ASP A 1 154 ? 45.235 -25.056 28.221 1.00 50.34 154 ASP A C 1
ATOM 1229 O O . ASP A 1 154 ? 45.176 -26.106 27.598 1.00 50.34 154 ASP A O 1
ATOM 1233 N N . GLU A 1 155 ? 46.302 -24.709 28.948 1.00 42.34 155 GLU A N 1
ATOM 1234 C CA . GLU A 1 155 ? 47.155 -25.698 29.628 1.00 42.34 155 GLU A CA 1
ATOM 1235 C C . GLU A 1 155 ? 47.727 -25.087 30.915 1.00 42.34 155 GLU A C 1
ATOM 1237 O O . GLU A 1 155 ? 48.552 -24.174 30.897 1.00 42.34 155 GLU A O 1
ATOM 1242 N N . ALA A 1 156 ? 47.248 -25.603 32.048 1.00 41.19 156 ALA A N 1
ATOM 1243 C CA . ALA A 1 156 ? 47.885 -25.464 33.346 1.00 41.19 156 ALA A CA 1
ATOM 1244 C C . ALA A 1 156 ? 49.073 -26.439 33.425 1.00 41.19 156 ALA A C 1
ATOM 1246 O O . ALA A 1 156 ? 48.918 -27.624 33.132 1.00 41.19 156 ALA A O 1
ATOM 1247 N N . GLY A 1 157 ? 50.237 -25.946 33.848 1.00 34.25 157 GLY A N 1
ATOM 1248 C CA . GLY A 1 157 ? 51.451 -26.739 34.037 1.00 34.25 157 GLY A CA 1
ATOM 1249 C C . GLY A 1 157 ? 52.552 -25.926 34.719 1.00 34.25 157 GLY A C 1
ATOM 1250 O O . GLY A 1 157 ? 53.298 -25.206 34.066 1.00 34.25 157 GLY A O 1
ATOM 1251 N N . GLU A 1 158 ? 52.587 -26.040 36.042 1.00 37.84 158 GLU A N 1
ATOM 1252 C CA . GLU A 1 158 ? 53.549 -25.519 37.021 1.00 37.84 158 GLU A CA 1
ATOM 1253 C C . GLU A 1 158 ? 55.034 -25.727 36.638 1.00 37.84 158 GLU A C 1
ATOM 1255 O O . GLU A 1 158 ? 55.410 -26.844 36.300 1.00 37.84 158 GLU A O 1
ATOM 1260 N N . THR A 1 159 ? 55.887 -24.699 36.784 1.00 35.66 159 THR A N 1
ATOM 1261 C CA . THR A 1 159 ? 57.209 -24.801 37.455 1.00 35.66 159 THR A CA 1
ATOM 1262 C C . THR A 1 159 ? 57.674 -23.423 37.956 1.00 35.66 159 THR A C 1
ATOM 1264 O O . THR A 1 159 ? 57.428 -22.397 37.323 1.00 35.66 159 THR A O 1
ATOM 1267 N N . ASP A 1 160 ? 58.313 -23.452 39.125 1.00 34.44 160 ASP A N 1
ATOM 1268 C CA . ASP A 1 160 ? 58.669 -22.374 40.054 1.00 34.44 160 ASP A CA 1
ATOM 1269 C C . ASP A 1 160 ? 59.674 -21.287 39.584 1.00 34.44 160 ASP A C 1
ATOM 1271 O O . ASP A 1 160 ? 60.668 -21.577 38.924 1.00 34.44 160 ASP A O 1
ATOM 1275 N N . VAL A 1 161 ? 59.372 -20.037 39.993 1.00 34.56 161 VAL A N 1
ATOM 1276 C CA . VAL A 1 161 ? 60.158 -19.026 40.771 1.00 34.56 161 VAL A CA 1
ATOM 1277 C C . VAL A 1 161 ? 61.681 -18.901 40.495 1.00 34.56 161 VAL A C 1
ATOM 1279 O O . VAL A 1 161 ? 62.421 -19.861 40.638 1.00 34.56 161 VAL A O 1
ATOM 1282 N N . ASP A 1 162 ? 62.219 -17.738 40.078 1.00 34.78 162 ASP A N 1
ATOM 1283 C CA . ASP A 1 162 ? 62.677 -16.658 40.988 1.00 34.78 162 ASP A CA 1
ATOM 1284 C C . ASP A 1 162 ? 62.682 -15.223 40.379 1.00 34.78 162 ASP A C 1
ATOM 1286 O O . ASP A 1 162 ? 62.794 -15.070 39.158 1.00 34.78 162 ASP A O 1
ATOM 1290 N N . PRO A 1 163 ? 62.590 -14.150 41.207 1.00 46.34 163 PRO A N 1
ATOM 1291 C CA . PRO A 1 163 ? 62.378 -12.767 40.773 1.00 46.34 163 PRO A CA 1
ATOM 1292 C C . PRO A 1 163 ? 63.616 -11.862 40.942 1.00 46.34 163 PRO A C 1
ATOM 1294 O O . PRO A 1 163 ? 64.171 -11.755 42.030 1.00 46.34 163 PRO A O 1
ATOM 1297 N N . GLU A 1 164 ? 63.980 -11.070 39.928 1.00 31.69 164 GLU A N 1
ATOM 1298 C CA . GLU A 1 164 ? 64.762 -9.850 40.170 1.00 31.69 164 GLU A CA 1
ATOM 1299 C C . GLU A 1 164 ? 64.524 -8.777 39.095 1.00 31.69 164 GLU A C 1
ATOM 1301 O O . GLU A 1 164 ? 64.538 -9.047 37.899 1.00 31.69 164 GLU A O 1
ATOM 1306 N N . GLN A 1 165 ? 64.369 -7.539 39.574 1.00 30.67 165 GLN A N 1
ATOM 1307 C CA . GLN A 1 165 ? 64.431 -6.261 38.850 1.00 30.67 165 GLN A CA 1
ATOM 1308 C C . GLN A 1 165 ? 63.179 -5.806 38.086 1.00 30.67 165 GLN A C 1
ATOM 1310 O O . GLN A 1 165 ? 63.103 -5.784 36.860 1.00 30.67 165 GLN A O 1
ATOM 1315 N N . ALA A 1 166 ? 62.243 -5.244 38.853 1.00 34.09 166 ALA A N 1
ATOM 1316 C CA . ALA A 1 166 ? 61.404 -4.153 38.377 1.00 34.09 166 ALA A CA 1
ATOM 1317 C C . ALA A 1 166 ? 62.081 -2.813 38.700 1.00 34.09 166 ALA A C 1
ATOM 1319 O O . ALA A 1 166 ? 62.081 -2.410 39.860 1.00 34.09 166 ALA A O 1
ATOM 1320 N N . GLN A 1 167 ? 62.577 -2.092 37.688 1.00 34.44 167 GLN A N 1
ATOM 1321 C CA . GLN A 1 167 ? 62.512 -0.628 37.674 1.00 34.44 167 GLN A CA 1
ATOM 1322 C C . GLN A 1 167 ? 62.222 -0.098 36.264 1.00 34.44 167 GLN A C 1
ATOM 1324 O O . GLN A 1 167 ? 62.818 -0.469 35.259 1.00 34.44 167 GLN A O 1
ATOM 1329 N N . SER A 1 168 ? 61.225 0.775 36.257 1.00 31.42 168 SER A N 1
ATOM 1330 C CA . SER A 1 168 ? 60.574 1.495 35.173 1.00 31.42 168 SER A CA 1
ATOM 1331 C C . SER A 1 168 ? 61.487 2.373 34.317 1.00 31.42 168 SER A C 1
ATOM 1333 O O . SER A 1 168 ? 62.318 3.102 34.852 1.00 31.42 168 SER A O 1
ATOM 1335 N N . SER A 1 169 ? 61.168 2.503 33.027 1.00 29.45 169 SER A N 1
ATOM 1336 C CA . SER A 1 169 ? 60.976 3.831 32.421 1.00 29.45 169 SER A CA 1
ATOM 1337 C C . SER A 1 169 ? 60.245 3.749 31.078 1.00 29.45 169 SER A C 1
ATOM 1339 O O . SER A 1 169 ? 60.607 3.005 30.171 1.00 29.45 169 SER A O 1
ATOM 1341 N N . LEU A 1 170 ? 59.185 4.552 30.967 1.00 37.66 170 LEU A N 1
ATOM 1342 C CA . LEU A 1 170 ? 58.577 4.942 29.704 1.00 37.66 170 LEU A CA 1
ATOM 1343 C C . LEU A 1 170 ? 59.593 5.754 28.895 1.00 37.66 170 LEU A C 1
ATOM 1345 O O . LEU A 1 170 ? 60.042 6.792 29.375 1.00 37.66 170 LEU A O 1
ATOM 1349 N N . SER A 1 171 ? 59.904 5.348 27.662 1.00 30.16 171 SER A N 1
ATOM 1350 C CA . SER A 1 171 ? 60.443 6.270 26.655 1.00 30.16 171 SER A CA 1
ATOM 1351 C C . SER A 1 171 ? 60.406 5.687 25.241 1.00 30.16 171 SER A C 1
ATOM 1353 O O . SER A 1 171 ? 61.091 4.723 24.922 1.00 30.16 171 SER A O 1
ATOM 1355 N N . GLY A 1 172 ? 59.613 6.330 24.384 1.00 27.27 172 GLY A N 1
ATOM 1356 C CA . GLY A 1 172 ? 60.126 6.917 23.147 1.00 27.27 172 GLY A CA 1
ATOM 1357 C C . GLY A 1 172 ? 60.702 6.007 22.055 1.00 27.27 172 GLY A C 1
ATOM 1358 O O . GLY A 1 172 ? 61.884 5.691 22.038 1.00 27.27 172 GLY A O 1
ATOM 1359 N N . ASN A 1 173 ? 59.897 5.858 21.000 1.00 30.92 173 ASN A N 1
ATOM 1360 C CA . ASN A 1 173 ? 60.297 6.002 19.594 1.00 30.92 173 ASN A CA 1
ATOM 1361 C C . ASN A 1 173 ? 61.362 5.045 19.006 1.00 30.92 173 ASN A C 1
ATOM 1363 O O . ASN A 1 173 ? 62.565 5.251 19.173 1.00 30.92 173 ASN A O 1
ATOM 1367 N N . ARG A 1 174 ? 60.947 4.244 18.010 1.00 30.33 174 ARG A N 1
ATOM 1368 C CA . ARG A 1 174 ? 61.184 4.572 16.580 1.00 30.33 174 ARG A CA 1
ATOM 1369 C C . ARG A 1 174 ? 60.694 3.477 15.631 1.00 30.33 174 ARG A C 1
ATOM 1371 O O . ARG A 1 174 ? 61.211 2.365 15.606 1.00 30.33 174 ARG A O 1
ATOM 1378 N N . ASN A 1 175 ? 59.776 3.884 14.758 1.00 30.66 175 ASN A N 1
ATOM 1379 C CA . ASN A 1 175 ? 59.385 3.202 13.531 1.00 30.66 175 ASN A CA 1
ATOM 1380 C C . ASN A 1 175 ? 60.601 2.770 12.695 1.00 30.66 175 ASN A C 1
ATOM 1382 O O . ASN A 1 175 ? 61.379 3.613 12.236 1.00 30.66 175 ASN A O 1
ATOM 1386 N N . LYS A 1 176 ? 60.684 1.473 12.377 1.00 33.50 176 LYS A N 1
ATOM 1387 C CA . LYS A 1 176 ? 61.354 0.990 11.165 1.00 33.50 176 LYS A CA 1
ATOM 1388 C C . LYS A 1 176 ? 60.317 0.859 10.052 1.00 33.50 176 LYS A C 1
ATOM 1390 O O . LYS A 1 176 ? 59.310 0.177 10.183 1.00 33.50 176 LYS A O 1
ATOM 1395 N N . LYS A 1 177 ? 60.600 1.581 8.971 1.00 34.97 177 LYS A N 1
ATOM 1396 C CA . LYS A 1 177 ? 59.867 1.651 7.707 1.00 34.97 177 LYS A CA 1
ATOM 1397 C C . LYS A 1 177 ? 59.663 0.262 7.095 1.00 34.97 177 LYS A C 1
ATOM 1399 O O . LYS A 1 177 ? 60.648 -0.407 6.794 1.00 34.97 177 LYS A O 1
ATOM 1404 N N . THR A 1 178 ? 58.425 -0.064 6.744 1.00 30.27 178 THR A N 1
ATOM 1405 C CA . THR A 1 178 ? 58.105 -0.903 5.583 1.00 30.27 178 THR A CA 1
ATOM 1406 C C . THR A 1 178 ? 56.947 -0.262 4.822 1.00 30.27 178 THR A C 1
ATOM 1408 O O . THR A 1 178 ? 56.124 0.466 5.369 1.00 30.27 178 THR A O 1
ATOM 1411 N N . LYS A 1 179 ? 57.025 -0.394 3.502 1.00 30.08 179 LYS A N 1
ATOM 1412 C CA . LYS A 1 179 ? 56.374 0.434 2.492 1.00 30.08 179 LYS A CA 1
ATOM 1413 C C . LYS A 1 179 ? 54.871 0.157 2.407 1.00 30.08 179 LYS A C 1
ATOM 1415 O O . LYS A 1 179 ? 54.468 -0.970 2.153 1.00 30.08 179 LYS A O 1
ATOM 1420 N N . THR A 1 180 ? 54.073 1.212 2.520 1.00 26.58 180 THR A N 1
ATOM 1421 C CA . THR A 1 180 ? 52.665 1.246 2.118 1.00 26.58 180 THR A CA 1
ATOM 1422 C C . THR A 1 180 ? 52.575 1.291 0.590 1.00 26.58 180 THR A C 1
ATOM 1424 O O . THR A 1 180 ? 53.040 2.247 -0.030 1.00 26.58 180 THR A O 1
ATOM 1427 N N . THR A 1 181 ? 51.976 0.271 -0.021 1.00 33.59 181 THR A N 1
ATOM 1428 C CA . THR A 1 181 ? 51.360 0.351 -1.356 1.00 33.59 181 THR A CA 1
ATOM 1429 C C . THR A 1 181 ? 49.867 0.667 -1.188 1.00 33.59 181 THR A C 1
ATOM 1431 O O . THR A 1 181 ? 49.245 0.105 -0.286 1.00 33.59 181 THR A O 1
ATOM 1434 N N . PRO A 1 182 ? 49.298 1.596 -1.978 1.00 36.62 182 PRO A N 1
ATOM 1435 C CA . PRO A 1 182 ? 48.031 2.248 -1.661 1.00 36.62 182 PRO A CA 1
ATOM 1436 C C . PRO A 1 182 ? 46.807 1.447 -2.118 1.00 36.62 182 PRO A C 1
ATOM 1438 O O . PRO A 1 182 ? 46.839 0.748 -3.130 1.00 36.62 182 PRO A O 1
ATOM 1441 N N . GLY A 1 183 ? 45.730 1.590 -1.343 1.00 27.95 183 GLY A N 1
ATOM 1442 C CA . GLY A 1 183 ? 44.425 0.989 -1.577 1.00 27.95 183 GLY A CA 1
ATOM 1443 C C . GLY A 1 183 ? 43.748 1.463 -2.863 1.00 27.95 183 GLY A C 1
ATOM 1444 O O . GLY A 1 183 ? 43.970 2.567 -3.361 1.00 27.95 183 GLY A O 1
ATOM 1445 N N . LEU A 1 184 ? 42.913 0.574 -3.392 1.00 35.03 184 LEU A N 1
ATOM 1446 C CA . LEU A 1 184 ? 42.116 0.752 -4.595 1.00 35.03 184 LEU A CA 1
ATOM 1447 C C . LEU A 1 184 ? 40.902 1.640 -4.267 1.00 35.03 184 LEU A C 1
ATOM 1449 O O . LEU A 1 184 ? 39.882 1.168 -3.771 1.00 35.03 184 LEU A O 1
ATOM 1453 N N . GLU A 1 185 ? 41.020 2.944 -4.512 1.00 37.06 185 GLU A N 1
ATOM 1454 C CA . GLU A 1 185 ? 39.881 3.863 -4.488 1.00 37.06 185 GLU A CA 1
ATOM 1455 C C . GLU A 1 185 ? 38.947 3.562 -5.669 1.00 37.06 185 GLU A C 1
ATOM 1457 O O . GLU A 1 185 ? 39.314 3.697 -6.841 1.00 37.06 185 GLU A O 1
ATOM 1462 N N . THR A 1 186 ? 37.712 3.171 -5.367 1.00 35.88 186 THR A N 1
ATOM 1463 C CA . THR A 1 186 ? 36.626 3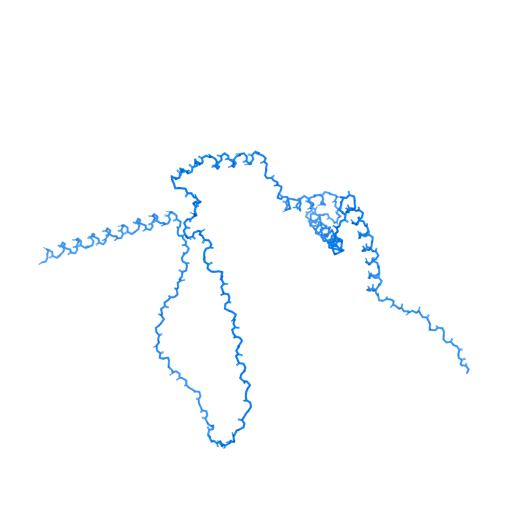.034 -6.337 1.00 35.88 186 THR A CA 1
ATOM 1464 C C . THR A 1 186 ? 36.209 4.415 -6.846 1.00 35.88 186 THR A C 1
ATOM 1466 O O . THR A 1 186 ? 35.416 5.135 -6.240 1.00 35.88 186 THR A O 1
ATOM 1469 N N . LYS A 1 187 ? 36.752 4.812 -8.001 1.00 47.44 187 LYS A N 1
ATOM 1470 C CA . LYS A 1 187 ? 36.313 6.018 -8.713 1.00 47.44 187 LYS A CA 1
ATOM 1471 C C . LYS A 1 187 ? 34.935 5.777 -9.334 1.00 47.44 187 LYS A C 1
ATOM 1473 O O . LYS A 1 187 ? 34.770 4.885 -10.164 1.00 47.44 187 LYS A O 1
ATOM 1478 N N . LYS A 1 188 ? 33.955 6.599 -8.942 1.00 43.75 188 LYS A N 1
ATOM 1479 C CA . LYS A 1 188 ? 32.633 6.699 -9.585 1.00 43.75 188 LYS A CA 1
ATOM 1480 C C . LYS A 1 188 ? 32.808 6.903 -11.104 1.00 43.75 188 LYS A C 1
ATOM 1482 O O . LYS A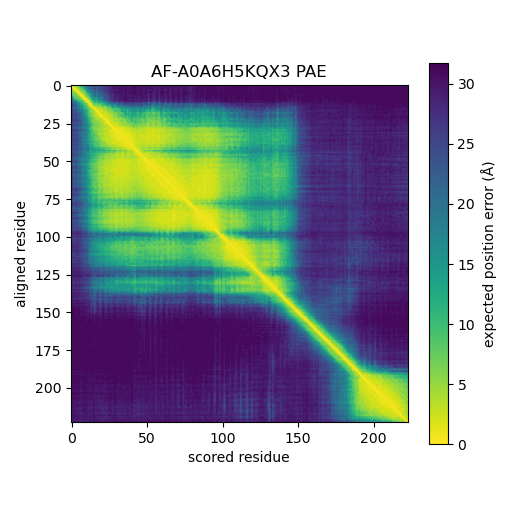 1 188 ? 33.693 7.669 -11.495 1.00 43.75 188 LYS A O 1
ATOM 1487 N N . PRO A 1 189 ? 32.011 6.254 -11.972 1.00 46.50 189 PRO A N 1
ATOM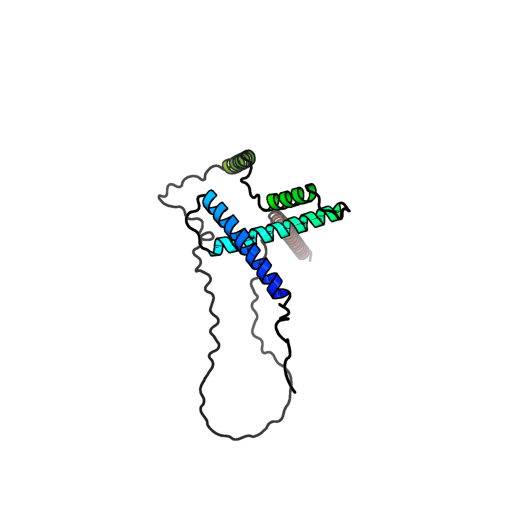 1488 C CA . PRO A 1 189 ? 32.162 6.423 -13.413 1.00 46.50 189 PRO A CA 1
ATOM 1489 C C . PRO A 1 189 ? 31.747 7.841 -13.831 1.00 46.50 189 PRO A C 1
ATOM 1491 O O . PRO A 1 189 ? 30.616 8.255 -13.586 1.00 46.50 189 PRO A O 1
ATOM 1494 N N . LEU A 1 190 ? 32.671 8.578 -14.462 1.00 53.16 190 LEU A N 1
ATOM 1495 C CA . LEU A 1 190 ? 32.408 9.910 -15.014 1.00 53.16 190 LEU A CA 1
ATOM 1496 C C . LEU A 1 190 ? 31.361 9.842 -16.130 1.00 53.16 190 LEU A C 1
ATOM 1498 O O . LEU A 1 190 ? 31.416 8.971 -17.009 1.00 53.16 190 LEU A O 1
ATOM 1502 N N . THR A 1 191 ? 30.443 10.801 -16.105 1.00 60.56 191 THR A N 1
ATOM 1503 C CA . THR A 1 191 ? 29.374 10.940 -17.092 1.00 60.56 191 THR A CA 1
ATOM 1504 C C . THR A 1 191 ? 29.937 11.334 -18.464 1.00 60.56 191 THR A C 1
ATOM 1506 O O . THR A 1 191 ? 31.031 11.887 -18.588 1.00 60.56 191 THR A O 1
ATOM 1509 N N . LEU A 1 192 ? 29.192 11.041 -19.539 1.00 57.78 192 LEU A N 1
ATOM 1510 C CA . LEU A 1 192 ? 29.645 11.225 -20.929 1.00 57.78 192 LEU A CA 1
ATOM 1511 C C . LEU A 1 192 ? 30.061 12.675 -21.260 1.00 57.78 192 LEU A C 1
ATOM 1513 O O . LEU A 1 192 ? 30.854 12.895 -22.174 1.00 57.78 192 LEU A O 1
ATOM 1517 N N . LYS A 1 193 ? 29.529 13.656 -20.517 1.00 62.53 193 LYS A N 1
ATOM 1518 C CA . LYS A 1 193 ? 29.871 15.078 -20.659 1.00 62.53 193 LYS A CA 1
ATOM 1519 C C . LYS A 1 193 ? 31.255 15.383 -20.086 1.00 62.53 193 LYS A C 1
ATOM 1521 O O . LYS A 1 193 ? 32.072 15.986 -20.772 1.00 62.53 193 LYS A O 1
ATOM 1526 N N . GLU A 1 194 ? 31.554 14.866 -18.899 1.00 69.75 194 GLU A N 1
ATOM 1527 C CA . GLU A 1 194 ? 32.838 15.094 -18.229 1.00 69.75 194 GLU A CA 1
ATOM 1528 C C . GLU A 1 194 ? 33.989 14.371 -18.948 1.00 69.75 194 GLU A C 1
ATOM 1530 O O . GLU A 1 194 ? 35.107 14.876 -18.999 1.00 69.75 194 GLU A O 1
ATOM 1535 N N . LYS A 1 195 ? 33.724 13.219 -19.589 1.00 71.06 195 LYS A N 1
ATOM 1536 C CA . LYS A 1 195 ? 34.726 12.544 -20.435 1.00 71.06 195 LYS A CA 1
ATOM 1537 C C . LYS A 1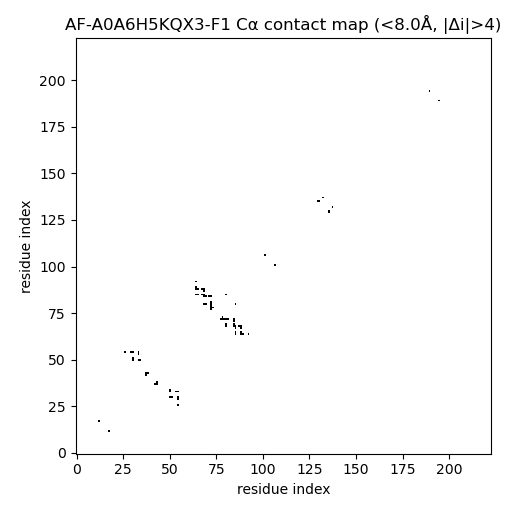 195 ? 35.134 13.376 -21.654 1.00 71.06 195 LYS A C 1
ATOM 1539 O O . LYS A 1 195 ? 36.322 13.423 -21.963 1.00 71.06 195 LYS A O 1
ATOM 1544 N N . LYS A 1 196 ? 34.181 14.041 -22.320 1.00 73.19 196 LYS A N 1
ATOM 1545 C CA . LYS A 1 196 ? 34.480 14.911 -23.472 1.00 73.19 196 LYS A CA 1
ATOM 1546 C C . LYS A 1 196 ? 35.271 16.150 -23.058 1.00 73.19 196 LYS A C 1
ATOM 1548 O O . LYS A 1 196 ? 36.241 16.498 -23.721 1.00 73.19 196 LYS A O 1
ATOM 1553 N N . GLU A 1 197 ? 34.909 16.759 -21.934 1.00 76.50 197 GLU A N 1
ATOM 1554 C CA . GLU A 1 197 ? 35.606 17.939 -21.415 1.00 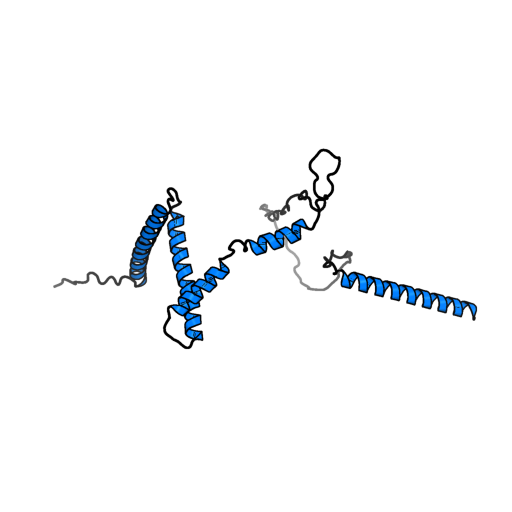76.50 197 GLU A CA 1
ATOM 1555 C C . GLU A 1 197 ? 37.041 17.608 -20.963 1.00 76.50 197 GLU A C 1
ATOM 1557 O O . GLU A 1 197 ? 37.986 18.347 -21.244 1.00 76.50 197 GLU A O 1
ATOM 1562 N N . GLN A 1 198 ? 37.243 16.434 -20.354 1.00 72.12 198 GLN A N 1
ATOM 1563 C CA . GLN A 1 198 ? 38.572 15.958 -19.967 1.00 72.12 198 GLN A CA 1
ATOM 1564 C C . GLN A 1 198 ? 39.465 15.658 -21.186 1.00 72.12 198 GLN A C 1
ATOM 1566 O O . GLN A 1 198 ? 40.674 15.899 -21.143 1.00 72.12 198 GLN A O 1
ATOM 1571 N N . GLU A 1 199 ? 38.894 15.136 -22.273 1.00 79.38 199 GLU A N 1
ATOM 1572 C CA . GLU A 1 199 ? 39.618 14.860 -23.518 1.00 79.38 199 GLU A CA 1
ATOM 1573 C C . GLU A 1 199 ? 40.050 16.154 -24.221 1.00 79.38 199 GLU A C 1
ATOM 1575 O O . GLU A 1 199 ? 41.205 16.280 -24.642 1.00 79.38 199 GLU A O 1
ATOM 1580 N N . GLU A 1 200 ? 39.172 17.157 -24.255 1.00 80.19 200 GLU A N 1
ATOM 1581 C CA . GLU A 1 200 ? 39.475 18.472 -24.818 1.00 80.19 200 GLU A CA 1
ATOM 1582 C C . GLU A 1 200 ? 40.548 19.208 -23.999 1.00 80.19 200 GLU A C 1
ATOM 1584 O O . GLU A 1 200 ? 41.527 19.716 -24.556 1.00 80.19 200 GLU A O 1
ATOM 1589 N N . ALA A 1 201 ? 40.463 19.150 -22.666 1.00 81.12 201 ALA A N 1
ATOM 1590 C CA . ALA A 1 201 ? 41.483 19.704 -21.777 1.00 81.12 201 ALA A CA 1
ATOM 1591 C C . ALA A 1 201 ? 42.851 19.011 -21.939 1.00 81.12 201 ALA A C 1
ATOM 1593 O O . ALA A 1 201 ? 43.902 19.656 -21.848 1.00 81.12 201 ALA A O 1
ATOM 1594 N N . ASN A 1 202 ? 42.868 17.701 -22.200 1.00 80.56 202 ASN A N 1
ATOM 1595 C CA . ASN A 1 202 ? 44.104 16.956 -22.446 1.00 80.56 202 ASN A CA 1
ATOM 1596 C C . ASN A 1 202 ? 44.717 17.298 -23.810 1.00 80.56 202 ASN A C 1
ATOM 1598 O O . ASN A 1 202 ? 45.940 17.438 -23.915 1.00 80.56 202 ASN A O 1
ATOM 1602 N N . ARG A 1 203 ? 43.882 17.505 -24.833 1.00 84.19 203 ARG A N 1
ATOM 1603 C CA . ARG A 1 203 ? 44.319 17.941 -26.163 1.00 84.19 203 ARG A CA 1
ATOM 1604 C C . ARG A 1 203 ? 44.919 19.348 -26.126 1.00 84.19 203 ARG A C 1
ATOM 1606 O O . ARG A 1 203 ? 46.022 19.541 -26.637 1.00 84.19 203 ARG A O 1
ATOM 1613 N N . ALA A 1 204 ? 44.278 20.284 -25.426 1.00 87.38 204 ALA A N 1
ATOM 1614 C CA . ALA A 1 204 ? 44.791 21.644 -25.246 1.00 87.38 204 ALA A CA 1
ATOM 1615 C C . ALA A 1 204 ? 46.144 21.664 -24.504 1.00 87.38 204 ALA A C 1
ATOM 1617 O O . ALA A 1 204 ? 47.076 22.374 -24.891 1.00 87.38 204 ALA A O 1
ATOM 1618 N N . LYS A 1 205 ? 46.307 20.826 -23.470 1.00 86.88 205 LYS A N 1
ATOM 1619 C CA . LYS A 1 205 ? 47.585 20.690 -22.745 1.00 86.88 205 LYS A CA 1
ATOM 1620 C C . LYS A 1 205 ? 48.694 20.085 -23.612 1.00 86.88 205 LYS A C 1
ATOM 1622 O O . LYS A 1 205 ? 49.851 20.498 -23.494 1.00 86.88 205 LYS A O 1
ATOM 1627 N N . ALA A 1 206 ? 48.368 19.128 -24.481 1.00 88.19 206 ALA A N 1
ATOM 1628 C CA . ALA A 1 206 ? 49.329 18.546 -25.417 1.00 88.19 206 ALA A CA 1
ATOM 1629 C C . ALA A 1 206 ? 49.800 19.575 -26.455 1.00 88.19 206 ALA A C 1
ATOM 1631 O O . ALA A 1 206 ? 50.997 19.671 -26.738 1.00 88.19 206 ALA A O 1
ATOM 1632 N N . GLU A 1 207 ? 48.879 20.395 -26.956 1.00 86.75 207 GLU A N 1
ATOM 1633 C CA . GLU A 1 207 ? 49.178 21.448 -27.922 1.00 86.75 207 GLU A CA 1
ATOM 1634 C C . GLU A 1 207 ? 50.037 22.564 -27.310 1.00 86.75 207 GLU A C 1
ATOM 1636 O O . GLU A 1 207 ? 51.067 22.935 -27.877 1.00 86.75 207 GLU A O 1
ATOM 1641 N N . ALA A 1 208 ? 49.725 23.003 -26.086 1.00 86.75 208 ALA A N 1
ATOM 1642 C CA . ALA A 1 208 ? 50.552 23.963 -25.350 1.00 86.75 208 ALA A CA 1
ATOM 1643 C C . ALA A 1 208 ? 51.976 23.432 -25.091 1.00 86.75 208 ALA A C 1
ATOM 1645 O O . ALA A 1 208 ? 52.966 24.163 -25.209 1.00 86.75 208 ALA A O 1
ATOM 1646 N N . LYS A 1 209 ? 52.112 22.133 -24.789 1.00 90.81 209 LYS A N 1
ATOM 1647 C CA . LYS A 1 209 ? 53.421 21.483 -24.617 1.00 90.81 209 LYS A CA 1
ATOM 1648 C C . LYS A 1 209 ? 54.204 21.424 -25.932 1.00 90.81 209 LYS A C 1
ATOM 1650 O O . LYS A 1 209 ? 55.416 21.649 -25.929 1.00 90.81 209 LYS A O 1
ATOM 1655 N N . ALA A 1 210 ? 53.531 21.165 -27.053 1.00 87.56 210 ALA A N 1
ATOM 1656 C CA . ALA A 1 210 ? 54.146 21.169 -28.378 1.00 87.56 210 ALA A CA 1
ATOM 1657 C C . ALA A 1 210 ? 54.601 22.578 -28.797 1.00 87.56 210 ALA A C 1
ATOM 1659 O O . ALA A 1 210 ? 55.722 22.738 -29.287 1.00 87.56 210 ALA A O 1
ATOM 1660 N N . ALA A 1 211 ? 53.789 23.604 -28.528 1.00 88.00 211 ALA A N 1
ATOM 1661 C CA . ALA A 1 211 ? 54.137 25.002 -28.773 1.00 88.00 211 ALA A CA 1
ATOM 1662 C C . ALA A 1 211 ? 55.361 25.431 -27.951 1.00 88.00 211 ALA A C 1
ATOM 1664 O O . ALA A 1 211 ? 56.316 25.984 -28.497 1.00 88.00 211 ALA A O 1
ATOM 1665 N N . ARG A 1 212 ? 55.403 25.076 -26.660 1.00 86.75 212 ARG A N 1
ATOM 1666 C CA . ARG A 1 212 ? 56.548 25.367 -25.785 1.00 86.75 212 ARG A CA 1
ATOM 1667 C C . ARG A 1 212 ? 57.834 24.677 -26.250 1.00 86.75 212 ARG A C 1
ATOM 1669 O O . ARG A 1 212 ? 58.901 25.285 -26.203 1.00 86.75 212 ARG A O 1
ATOM 1676 N N . ARG A 1 213 ? 57.742 23.440 -26.751 1.00 84.75 213 ARG A N 1
ATOM 1677 C CA . ARG A 1 213 ? 58.890 22.712 -27.317 1.00 84.75 213 ARG A CA 1
ATOM 1678 C C . ARG A 1 213 ? 59.368 23.324 -28.637 1.00 84.75 213 ARG A C 1
ATOM 1680 O O . ARG A 1 213 ? 60.572 23.395 -28.866 1.00 84.75 213 ARG A O 1
ATOM 1687 N N . ARG A 1 214 ? 58.454 23.815 -29.482 1.00 83.75 214 ARG A N 1
ATOM 1688 C CA . ARG A 1 214 ? 58.800 24.579 -30.694 1.00 83.75 214 ARG A CA 1
ATOM 1689 C C . ARG A 1 214 ? 59.506 25.891 -30.364 1.00 83.75 214 ARG A C 1
ATOM 1691 O O . ARG A 1 214 ? 60.487 26.221 -31.020 1.00 83.75 214 ARG A O 1
ATOM 1698 N N . LEU A 1 215 ? 59.050 26.594 -29.333 1.00 83.12 215 LEU A N 1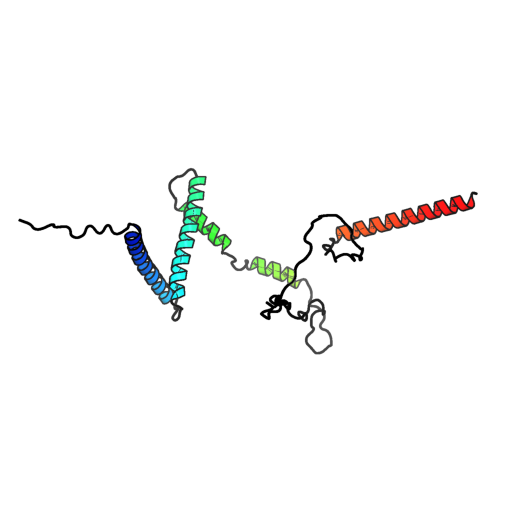
ATOM 1699 C CA . LEU A 1 215 ? 59.641 27.860 -28.901 1.00 83.12 215 LEU A CA 1
ATOM 1700 C C . LEU A 1 215 ? 61.030 27.645 -28.274 1.00 83.12 215 LEU A C 1
ATOM 1702 O O . LEU A 1 215 ? 61.968 28.366 -28.599 1.00 83.12 215 LEU A O 1
ATOM 1706 N N . GLN A 1 216 ? 61.212 26.575 -27.488 1.00 81.00 216 GLN A N 1
ATOM 1707 C CA . GLN A 1 216 ? 62.543 26.138 -27.042 1.00 81.00 216 GLN A CA 1
ATOM 1708 C C . GLN A 1 216 ? 63.467 25.776 -28.213 1.00 81.00 216 GLN A C 1
ATOM 1710 O O . GLN A 1 216 ? 64.632 26.159 -28.203 1.00 81.00 216 GLN A O 1
ATOM 1715 N N . ALA A 1 217 ? 62.959 25.086 -29.238 1.00 82.50 217 ALA A N 1
ATOM 1716 C CA . ALA A 1 217 ? 63.751 24.726 -30.414 1.00 82.50 217 ALA A CA 1
ATOM 1717 C C . ALA A 1 217 ? 64.114 25.936 -31.296 1.00 82.50 217 ALA A C 1
ATOM 1719 O O . ALA A 1 217 ? 65.177 25.936 -31.908 1.00 82.50 217 ALA A O 1
ATOM 1720 N N . GLN A 1 218 ? 63.263 26.966 -31.365 1.00 78.00 218 GLN A N 1
ATOM 1721 C CA . GLN A 1 218 ? 63.597 28.225 -32.041 1.00 78.00 218 GLN A CA 1
ATOM 1722 C C . GLN A 1 218 ? 64.639 29.029 -31.264 1.00 78.00 218 GLN A C 1
ATOM 1724 O O . GLN A 1 218 ? 65.571 29.547 -31.873 1.00 78.00 218 GLN A O 1
ATOM 1729 N N . ASN A 1 219 ? 64.532 29.084 -29.935 1.00 74.75 219 ASN A N 1
ATOM 1730 C CA . ASN A 1 219 ? 65.525 29.762 -29.102 1.00 74.75 219 ASN A CA 1
ATOM 1731 C C . ASN A 1 219 ? 66.891 29.057 -29.143 1.00 74.75 219 ASN A C 1
ATOM 1733 O O . ASN A 1 219 ? 67.910 29.734 -29.168 1.00 74.75 219 ASN A O 1
ATOM 1737 N N . ALA A 1 220 ? 66.924 27.725 -29.252 1.00 75.25 220 ALA A N 1
ATOM 1738 C CA . ALA A 1 220 ? 68.161 26.954 -29.417 1.00 75.25 220 ALA A CA 1
ATOM 1739 C C . ALA A 1 220 ? 68.836 27.113 -30.796 1.00 75.25 220 ALA A C 1
ATOM 1741 O O . ALA A 1 220 ? 69.969 26.684 -30.961 1.00 75.25 220 ALA A O 1
ATOM 1742 N N . LYS A 1 221 ? 68.148 27.690 -31.793 1.00 69.62 221 LYS A N 1
ATOM 1743 C CA . LYS A 1 221 ? 68.714 28.014 -33.118 1.00 69.62 221 LYS A CA 1
ATOM 1744 C C . LYS A 1 221 ? 69.116 29.487 -33.262 1.00 69.62 221 LYS A C 1
ATOM 1746 O O . LYS A 1 221 ? 69.619 29.873 -34.312 1.00 69.62 221 LYS A O 1
ATOM 1751 N N . ARG A 1 222 ? 68.809 30.315 -32.258 1.00 58.59 222 ARG A N 1
ATOM 1752 C CA . ARG A 1 222 ? 69.046 31.768 -32.241 1.00 58.59 222 ARG A CA 1
ATOM 1753 C C . ARG A 1 222 ? 70.179 32.195 -31.299 1.00 58.59 222 ARG A C 1
ATOM 1755 O O . ARG A 1 222 ? 70.474 33.386 -31.262 1.00 58.59 222 ARG A O 1
ATOM 1762 N N . GLY A 1 223 ? 70.763 31.259 -30.552 1.00 52.84 223 GLY A N 1
ATOM 1763 C CA . GLY A 1 223 ? 72.047 31.411 -29.860 1.00 52.84 223 GLY A CA 1
ATOM 1764 C C . GLY A 1 223 ? 73.105 30.596 -30.580 1.00 52.84 223 GLY A C 1
ATOM 1765 O O . GLY A 1 223 ? 74.271 31.030 -30.547 1.00 52.84 223 GLY A O 1
#

Radius of gyration: 39.91 Å; Cα contacts (8 Å, |Δi|>4): 42; chains: 1; bounding box: 89×58×112 Å

Mean predicted aligned error: 20.58 Å